Protein AF-A0A212DFP8-F1 (afdb_monomer)

Nearest PDB structures (foldseek):
  1uwy-assembly1_A  TM=9.928E-01  e=4.619E-35  Homo sapiens
  1h8l-assembly1_A  TM=9.489E-01  e=2.400E-24  Lophonetta specularioides
  3mn8-assembly3_C  TM=9.350E-01  e=5.367E-23  Drosophila melanogaster
  3mn8-assembly2_B  TM=9.359E-01  e=8.292E-23  Drosophila melanogaster
  2nsm-assembly1_A  TM=9.044E-01  e=2.523E-20  Homo sapiens

InterPro domains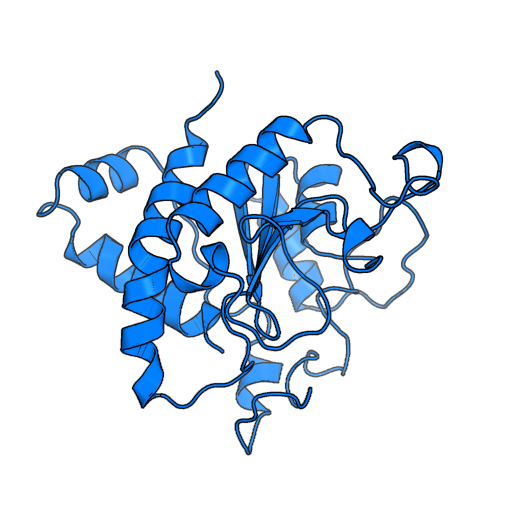:
  IPR000834 Peptidase M14, carboxypeptidase A [PF00246] (2-215)
  IPR000834 Peptidase M14, carboxypeptidase A [PS52035] (1-224)
  IPR000834 Peptidase M14, carboxypeptidase A [SM00631] (53-228)
  IPR050753 Peptidase M14 domain-containing protein [PTHR11532] (1-227)
  IPR057247 Zinc carboxypeptidases, zinc-binding region 2 [PS00133] (104-114)

Sequence (228 aa):
AVGRELLLHLIEYLVTRDGRDPEITNLINSTRIHIMPSMNPDGFEAVVKPDCFYNEGRDNSNFYDLNRNFPDAFEFNEVPRQPETVAVMKWLNTETFVLSANLHGGALVASYPFDNGVPATGTLYSPSLTPDDDVFQYLANTYASRNPDMKRNSCRIKTAFSNGIINGYSWYPLKGGMQDYNYIWAQCFEITLELSCCKYPRKEKLPGFWKDNRDSLIEYIKQVHIGL

Solvent-accessible surface area (backbone atoms only — not comparable to full-atom values): 12439 Å² total; per-residue (Å²): 88,62,40,34,54,45,44,51,51,47,51,53,48,54,69,71,31,44,90,72,34,71,67,56,30,49,49,56,75,76,42,92,83,85,83,79,50,62,81,54,57,61,9,57,73,63,45,88,69,82,42,44,78,72,64,76,35,65,27,39,89,84,70,44,52,66,67,49,38,32,67,37,96,74,52,91,54,90,57,82,70,44,73,57,55,53,48,49,59,52,52,48,71,73,52,90,47,60,64,49,71,50,67,41,49,56,38,40,31,21,31,23,54,22,26,40,64,45,70,90,34,38,42,86,79,45,40,16,56,46,98,58,42,69,58,44,52,49,53,28,40,50,28,14,70,52,16,72,50,24,38,65,38,70,48,96,57,95,71,84,41,70,57,4,32,45,44,23,24,54,75,51,71,39,63,11,24,58,43,49,36,26,49,76,76,44,66,15,51,32,32,42,38,25,75,28,46,44,25,33,67,63,75,88,47,48,69,55,55,41,67,44,38,49,64,12,54,57,56,41,61,58,55,66,72,63,87,134

Structure (mmCIF, N/CA/C/O backbone):
data_AF-A0A212DFP8-F1
#
_entry.id   AF-A0A212DFP8-F1
#
loop_
_atom_site.group_PDB
_atom_site.id
_atom_site.type_symbol
_atom_site.label_atom_id
_atom_site.label_alt_id
_atom_site.label_comp_id
_atom_site.label_asym_id
_atom_site.label_entity_id
_atom_site.label_seq_id
_atom_site.pdbx_PDB_ins_code
_atom_site.Cartn_x
_atom_site.Cartn_y
_atom_site.Cartn_z
_atom_site.occupancy
_atom_site.B_iso_or_equiv
_atom_site.auth_seq_id
_atom_site.auth_comp_id
_atom_site.auth_asym_id
_atom_site.auth_atom_id
_atom_site.pdbx_PDB_model_num
ATOM 1 N N . ALA A 1 1 ? 2.960 -12.593 3.282 1.00 88.00 1 ALA A N 1
ATOM 2 C CA . ALA A 1 1 ? 2.168 -13.409 4.231 1.00 88.00 1 ALA A CA 1
ATOM 3 C C . ALA A 1 1 ? 1.478 -12.560 5.302 1.00 88.00 1 ALA A C 1
ATOM 5 O O . ALA A 1 1 ? 0.266 -12.646 5.418 1.00 88.00 1 ALA A O 1
ATOM 6 N N . VAL A 1 2 ? 2.207 -11.720 6.052 1.00 97.31 2 VAL A N 1
ATOM 7 C CA . VAL A 1 2 ? 1.634 -10.936 7.169 1.00 97.31 2 VAL A CA 1
ATOM 8 C C . VAL A 1 2 ? 0.453 -10.057 6.747 1.00 97.31 2 VAL A C 1
ATOM 10 O O . VAL A 1 2 ? -0.597 -10.147 7.369 1.00 97.31 2 VAL A O 1
ATOM 13 N N . GLY A 1 3 ? 0.578 -9.282 5.662 1.00 98.25 3 GLY A N 1
ATOM 14 C CA . GLY A 1 3 ? -0.518 -8.439 5.163 1.00 98.25 3 GLY A CA 1
ATOM 15 C C . GLY A 1 3 ? -1.822 -9.204 4.895 1.00 98.25 3 GLY A C 1
ATOM 16 O O . GLY A 1 3 ? -2.880 -8.752 5.316 1.00 98.25 3 GLY A O 1
ATOM 17 N N . ARG A 1 4 ? -1.747 -10.404 4.296 1.00 98.50 4 ARG A N 1
ATOM 18 C CA . ARG A 1 4 ? -2.918 -11.266 4.040 1.00 98.50 4 ARG A CA 1
ATOM 19 C C . ARG A 1 4 ? -3.670 -11.597 5.327 1.00 98.50 4 ARG A C 1
ATOM 21 O O . ARG A 1 4 ? -4.876 -11.385 5.401 1.00 98.50 4 ARG A O 1
ATOM 28 N N . GLU A 1 5 ? -2.952 -12.066 6.343 1.00 98.56 5 GLU A N 1
ATOM 29 C CA . GLU A 1 5 ? -3.547 -12.427 7.635 1.00 98.56 5 GLU A CA 1
ATOM 30 C C . GLU A 1 5 ? -4.058 -11.196 8.394 1.00 98.56 5 GLU A C 1
ATOM 32 O O . GLU A 1 5 ? -5.133 -11.235 8.986 1.00 98.56 5 GLU A O 1
ATOM 37 N N . LEU A 1 6 ? -3.335 -10.071 8.342 1.00 98.75 6 LEU A N 1
ATOM 38 C CA . LEU A 1 6 ? -3.777 -8.824 8.970 1.00 98.75 6 LEU A CA 1
ATOM 39 C C . LEU A 1 6 ? -5.077 -8.300 8.367 1.00 98.75 6 LEU A C 1
ATOM 41 O O . LEU A 1 6 ? -5.930 -7.833 9.113 1.00 98.75 6 LEU A O 1
ATOM 45 N N . LEU A 1 7 ? -5.251 -8.402 7.048 1.00 98.81 7 LEU A N 1
ATOM 46 C CA . LEU A 1 7 ? -6.494 -8.004 6.394 1.00 98.81 7 LEU A CA 1
ATOM 47 C C . LEU A 1 7 ? -7.659 -8.926 6.771 1.00 98.81 7 LEU A C 1
ATOM 49 O O . LEU A 1 7 ? -8.761 -8.433 6.992 1.00 98.81 7 LEU A O 1
ATOM 53 N N . LEU A 1 8 ? -7.431 -10.234 6.923 1.00 98.81 8 LEU A N 1
ATOM 54 C CA . LEU A 1 8 ? -8.458 -11.159 7.423 1.00 98.81 8 LEU A CA 1
ATOM 55 C C . LEU A 1 8 ? -8.851 -10.847 8.877 1.00 98.81 8 LEU A C 1
ATOM 57 O O . LEU A 1 8 ? -10.039 -10.774 9.189 1.00 98.81 8 LEU A O 1
ATOM 61 N N . HIS A 1 9 ? -7.874 -10.587 9.750 1.00 98.69 9 HIS A N 1
ATOM 62 C CA . HIS A 1 9 ? -8.139 -10.164 11.127 1.00 98.69 9 HIS A CA 1
ATOM 63 C C . HIS A 1 9 ? -8.800 -8.784 11.207 1.00 98.69 9 HIS A C 1
ATOM 65 O O . HIS A 1 9 ? -9.636 -8.560 12.079 1.00 98.69 9 HIS A O 1
ATOM 71 N N . LEU A 1 10 ? -8.479 -7.867 10.291 1.00 98.88 10 LEU A N 1
ATOM 72 C CA . LEU A 1 10 ? -9.150 -6.574 10.186 1.00 98.88 10 LEU A CA 1
ATOM 73 C C . LEU A 1 10 ? -10.623 -6.746 9.810 1.00 98.88 10 LEU A C 1
ATOM 75 O O . LEU A 1 10 ? -11.468 -6.113 10.435 1.00 98.88 10 LEU A O 1
ATOM 79 N N . ILE A 1 11 ? -10.938 -7.627 8.852 1.00 98.88 11 ILE A N 1
ATOM 80 C CA . ILE A 1 11 ? -12.327 -7.962 8.501 1.00 98.88 11 ILE A CA 1
ATOM 81 C C . ILE A 1 11 ? -13.065 -8.472 9.742 1.00 98.88 11 ILE A C 1
ATOM 83 O O . ILE A 1 11 ? -14.105 -7.919 10.093 1.00 98.88 11 ILE A O 1
ATOM 87 N N . GLU A 1 12 ? -12.514 -9.475 10.435 1.00 98.75 12 GLU A N 1
ATOM 88 C CA . GLU A 1 12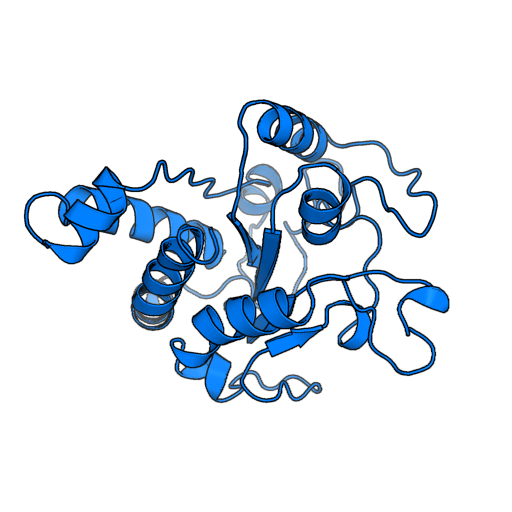 ? -13.097 -10.022 11.669 1.00 98.75 12 GLU A CA 1
ATOM 89 C C . GLU A 1 12 ? -13.296 -8.934 12.735 1.00 98.75 12 GLU A C 1
ATOM 91 O O . GLU A 1 12 ? -14.358 -8.840 13.354 1.00 98.75 12 GLU A O 1
ATOM 96 N N . TYR A 1 13 ? -12.294 -8.081 12.942 1.00 98.75 13 TYR A N 1
ATOM 97 C CA . TYR A 1 13 ? -12.353 -7.006 13.922 1.00 98.75 13 TYR A CA 1
ATOM 98 C C . TYR A 1 13 ? -13.454 -5.998 13.594 1.00 98.75 13 TYR A C 1
ATOM 100 O O . TYR A 1 13 ? -14.264 -5.691 14.461 1.00 98.75 13 TYR A O 1
ATOM 108 N N . LEU A 1 14 ? -13.541 -5.518 12.353 1.00 98.75 14 LEU A N 1
ATOM 109 C CA . LEU A 1 14 ? -14.564 -4.552 11.955 1.00 98.75 14 LEU A CA 1
ATOM 110 C C . LEU A 1 14 ? -15.974 -5.123 12.167 1.00 98.75 14 LEU A C 1
ATOM 112 O O . LEU A 1 14 ? -16.783 -4.507 12.858 1.00 98.75 14 LEU A O 1
ATOM 116 N N . VAL A 1 15 ? -16.245 -6.337 11.674 1.00 98.56 15 VAL A N 1
ATOM 117 C CA . VAL A 1 15 ? -17.596 -6.927 11.757 1.00 98.56 15 VAL A CA 1
ATOM 118 C C . VAL A 1 15 ? -18.005 -7.309 13.180 1.00 98.56 15 VAL A C 1
ATOM 120 O O . VAL A 1 15 ? -19.181 -7.245 13.522 1.00 98.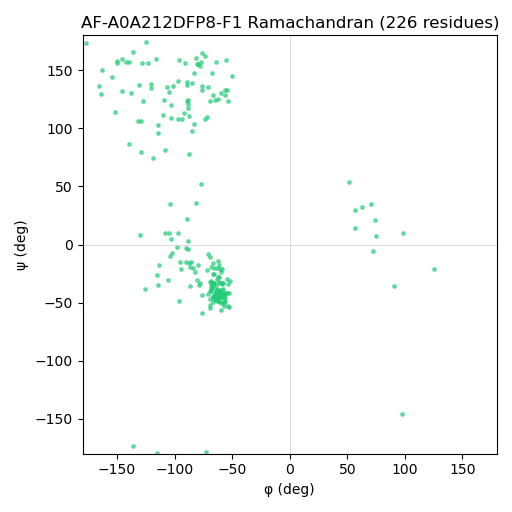56 15 VAL A O 1
ATOM 123 N N . THR A 1 16 ? -17.061 -7.713 14.036 1.00 98.56 16 THR A N 1
ATOM 124 C CA . THR A 1 16 ? -17.375 -8.115 15.422 1.00 98.56 16 THR A CA 1
ATOM 125 C C . THR A 1 16 ? -17.467 -6.938 16.390 1.00 98.56 16 THR A C 1
ATOM 127 O O . THR A 1 16 ? -18.040 -7.080 17.478 1.00 98.56 16 THR A O 1
ATOM 130 N N . ARG A 1 17 ? -16.877 -5.793 16.028 1.00 98.44 17 ARG A N 1
ATOM 131 C CA . ARG A 1 17 ? -16.893 -4.560 16.823 1.00 98.44 17 ARG A CA 1
ATOM 132 C C . ARG A 1 17 ? -18.016 -3.614 16.415 1.00 98.44 17 ARG A C 1
ATOM 134 O O . ARG A 1 17 ? -18.414 -2.806 17.252 1.00 98.44 17 ARG A O 1
ATOM 141 N N . ASP A 1 18 ? -18.558 -3.743 15.210 1.00 98.44 18 ASP A N 1
ATOM 142 C CA . ASP A 1 18 ? -19.740 -2.993 14.790 1.00 98.44 18 ASP A CA 1
ATOM 143 C C . ASP A 1 18 ? -20.921 -3.192 15.764 1.00 98.44 18 ASP A C 1
ATOM 145 O O . ASP A 1 18 ? -21.194 -4.296 16.246 1.00 98.44 18 ASP A O 1
ATOM 149 N N . GLY A 1 19 ? -21.562 -2.091 16.153 1.00 98.19 19 GLY A N 1
ATOM 150 C CA . GLY A 1 19 ? -22.616 -2.039 17.170 1.00 98.19 19 GLY A CA 1
ATOM 151 C C . GLY A 1 19 ? -22.158 -2.226 18.626 1.00 98.19 19 GLY A C 1
ATOM 152 O O . GLY A 1 19 ? -22.973 -2.086 19.538 1.00 98.19 19 GLY A O 1
ATOM 153 N N . ARG A 1 20 ? -20.877 -2.533 18.881 1.00 98.44 20 ARG A N 1
ATOM 154 C CA . ARG A 1 20 ? -20.307 -2.703 20.238 1.00 98.44 20 ARG A CA 1
ATOM 155 C C . ARG A 1 20 ? -19.266 -1.649 20.585 1.00 98.44 20 ARG A C 1
ATOM 157 O O . ARG A 1 20 ? -19.144 -1.262 21.744 1.00 98.44 20 ARG A O 1
ATOM 164 N N . ASP A 1 21 ? -18.496 -1.232 19.593 1.00 98.56 21 ASP A N 1
ATOM 165 C CA . ASP A 1 21 ? -17.461 -0.218 19.696 1.00 98.56 21 ASP A CA 1
ATOM 166 C C . ASP A 1 21 ? -17.924 1.036 18.942 1.00 98.56 21 ASP A C 1
ATOM 168 O O . ASP A 1 21 ? -18.043 0.986 17.713 1.00 98.56 21 ASP A O 1
ATOM 172 N N . PRO A 1 22 ? -18.218 2.149 19.641 1.00 98.38 22 PRO A N 1
ATOM 173 C CA . PRO A 1 22 ? -18.724 3.360 19.001 1.00 98.38 22 PRO A CA 1
ATOM 174 C C . PRO A 1 22 ? -17.781 3.930 17.940 1.00 98.38 22 PRO A C 1
ATOM 176 O O . PRO A 1 22 ? -18.250 4.467 16.940 1.00 98.38 22 PRO A O 1
ATOM 179 N N . GLU A 1 23 ? -16.466 3.800 18.129 1.00 98.00 23 GLU A N 1
ATOM 180 C CA . GLU A 1 23 ? -15.476 4.323 17.189 1.00 98.00 23 GLU A CA 1
ATOM 181 C C . GLU A 1 23 ? -15.488 3.529 15.880 1.00 98.00 23 GLU A C 1
ATOM 183 O O . GLU A 1 23 ? -15.554 4.113 14.798 1.00 98.00 23 GLU A O 1
ATOM 188 N N . ILE A 1 24 ? -15.491 2.197 15.975 1.00 98.69 24 ILE A N 1
ATOM 189 C CA . ILE A 1 24 ? -15.534 1.317 14.799 1.00 98.69 24 ILE A CA 1
ATOM 190 C C . ILE A 1 24 ? -16.886 1.401 14.093 1.00 98.69 24 ILE A C 1
ATOM 192 O O . ILE A 1 24 ? -16.929 1.474 12.869 1.00 98.69 24 ILE A O 1
ATOM 196 N N . THR A 1 25 ? -17.977 1.465 14.855 1.00 98.69 25 THR A N 1
ATOM 197 C CA . THR A 1 25 ? -19.329 1.644 14.304 1.00 98.69 25 THR A CA 1
ATOM 198 C C . THR A 1 25 ? -19.413 2.941 13.500 1.00 98.69 25 THR A C 1
ATOM 200 O O . THR A 1 25 ? -19.922 2.955 12.383 1.00 98.69 25 THR A O 1
ATOM 203 N N . ASN A 1 26 ? -18.874 4.043 14.035 1.00 98.56 26 ASN A N 1
ATOM 204 C CA . ASN A 1 26 ? -18.858 5.313 13.319 1.00 98.56 26 ASN A CA 1
ATOM 205 C C . ASN A 1 26 ? -17.999 5.242 12.050 1.00 98.56 26 ASN A C 1
ATOM 207 O O . ASN A 1 26 ? -18.436 5.723 11.012 1.00 98.56 26 ASN A O 1
ATOM 211 N N . LEU A 1 27 ? -16.830 4.593 12.115 1.00 98.62 27 LEU A N 1
ATOM 212 C CA . LEU A 1 27 ? -15.946 4.407 10.962 1.00 98.62 27 LEU A CA 1
ATOM 213 C C . LEU A 1 27 ? -16.607 3.601 9.831 1.00 98.62 27 LEU A C 1
ATOM 215 O O . LEU A 1 27 ? -16.467 3.955 8.665 1.00 98.62 27 LEU A O 1
ATOM 219 N N . ILE A 1 28 ? -17.333 2.529 10.162 1.00 98.44 28 ILE A N 1
ATOM 220 C CA . ILE A 1 28 ? -18.063 1.712 9.177 1.00 98.44 28 ILE A CA 1
ATOM 221 C C . ILE A 1 28 ? -19.235 2.503 8.584 1.00 98.44 28 ILE A C 1
ATOM 223 O O . ILE A 1 28 ? -19.477 2.439 7.381 1.00 98.44 28 ILE A O 1
ATOM 227 N N . ASN A 1 29 ? -19.942 3.283 9.405 1.00 98.50 29 ASN A N 1
ATOM 228 C CA . ASN A 1 29 ? -21.056 4.107 8.938 1.00 98.50 29 ASN A CA 1
ATOM 229 C C . ASN A 1 29 ? -20.608 5.268 8.039 1.00 98.50 29 ASN A C 1
ATOM 231 O O . ASN A 1 29 ? -21.367 5.679 7.163 1.00 98.50 29 ASN A O 1
ATOM 235 N N . SER A 1 30 ? -19.407 5.813 8.254 1.00 98.44 30 SER A N 1
ATOM 236 C CA . SER A 1 30 ? -18.882 6.943 7.481 1.00 98.44 30 SER A CA 1
ATOM 237 C C . SER A 1 30 ? -18.088 6.533 6.239 1.00 98.44 30 SER A C 1
ATOM 239 O O . SER A 1 30 ? -17.869 7.379 5.372 1.00 98.44 30 SER A O 1
ATOM 241 N N . THR A 1 31 ? -17.673 5.265 6.126 1.00 98.56 31 THR A N 1
ATOM 242 C CA . THR A 1 31 ? -16.713 4.820 5.103 1.00 98.56 31 THR A CA 1
ATOM 243 C C . THR A 1 31 ? -17.091 3.485 4.478 1.00 98.56 31 THR A C 1
ATOM 245 O O . THR A 1 31 ? -17.267 2.477 5.159 1.00 98.56 31 THR A O 1
ATOM 248 N N . ARG A 1 32 ? -17.083 3.426 3.142 1.00 98.69 32 ARG A N 1
ATOM 249 C CA . ARG A 1 32 ? -17.150 2.161 2.400 1.00 98.69 32 ARG A CA 1
ATOM 250 C C . ARG A 1 32 ? -15.750 1.557 2.266 1.00 98.69 32 ARG A C 1
ATOM 252 O O . ARG A 1 32 ? -14.983 1.935 1.387 1.00 98.69 32 ARG A O 1
ATOM 259 N N . ILE A 1 33 ? -15.419 0.614 3.146 1.00 98.75 33 ILE A N 1
ATOM 260 C CA . ILE A 1 33 ? -14.091 -0.016 3.206 1.00 98.75 33 ILE A CA 1
ATOM 261 C C . ILE A 1 33 ? -14.049 -1.243 2.282 1.00 98.75 33 ILE A C 1
ATOM 263 O O . ILE A 1 33 ? -14.834 -2.177 2.448 1.00 98.75 33 ILE A O 1
ATOM 267 N N . HIS A 1 34 ? -13.111 -1.269 1.333 1.00 98.81 34 HIS A N 1
ATOM 268 C CA . HIS A 1 34 ? -12.839 -2.433 0.487 1.00 98.81 34 HIS A CA 1
ATOM 269 C C . HIS A 1 34 ? -11.543 -3.116 0.934 1.00 98.81 34 HIS A C 1
ATOM 271 O O . HIS A 1 34 ? -10.524 -2.454 1.108 1.00 98.81 34 HIS A O 1
ATOM 277 N N . ILE A 1 35 ? -11.566 -4.441 1.107 1.00 98.88 35 ILE A N 1
ATOM 278 C CA . ILE A 1 35 ? -10.410 -5.214 1.581 1.00 98.88 35 ILE A CA 1
ATOM 279 C C . ILE A 1 35 ? -10.131 -6.366 0.612 1.00 98.88 35 ILE A C 1
ATOM 281 O O . ILE A 1 35 ? -10.996 -7.210 0.385 1.00 98.88 35 ILE A O 1
ATOM 285 N N . MET A 1 36 ? -8.906 -6.421 0.077 1.00 98.81 36 MET A N 1
ATOM 286 C CA . MET A 1 36 ? -8.404 -7.512 -0.767 1.00 98.81 36 MET A CA 1
ATOM 287 C C . MET A 1 36 ? -7.260 -8.241 -0.042 1.00 98.81 36 MET A C 1
ATOM 289 O O . MET A 1 36 ? -6.115 -7.799 -0.117 1.00 98.81 36 MET A O 1
ATOM 293 N N . PRO A 1 37 ? -7.523 -9.364 0.657 1.00 98.69 37 PRO A N 1
ATOM 294 C CA . PRO A 1 37 ? -6.487 -10.057 1.426 1.00 98.69 37 PRO A CA 1
ATOM 295 C C . PRO A 1 37 ? -5.315 -10.585 0.588 1.00 98.69 37 PRO A C 1
ATOM 297 O O . PRO A 1 37 ? -4.207 -10.733 1.099 1.00 98.69 37 PRO A O 1
ATOM 300 N N . SER A 1 38 ? -5.538 -10.912 -0.688 1.00 98.56 38 SER A N 1
ATOM 301 C CA . SER A 1 38 ? -4.490 -11.451 -1.557 1.00 98.56 38 SER A CA 1
ATOM 302 C C . SER A 1 38 ? -4.741 -11.095 -3.020 1.00 98.56 38 SER A C 1
ATOM 304 O O . SER A 1 38 ? -5.706 -11.566 -3.612 1.00 98.56 38 SER A O 1
ATOM 306 N N . MET A 1 39 ? -3.849 -10.280 -3.592 1.00 98.62 39 MET A N 1
ATOM 307 C CA . MET A 1 39 ? -3.814 -9.988 -5.032 1.00 98.62 39 MET A CA 1
ATOM 308 C C . MET A 1 39 ? -3.116 -11.103 -5.831 1.00 98.62 39 MET A C 1
ATOM 310 O O . MET A 1 39 ? -3.475 -11.341 -6.976 1.00 98.62 39 MET A O 1
ATOM 314 N N . ASN A 1 40 ? -2.145 -11.798 -5.221 1.00 98.56 40 ASN A N 1
ATOM 315 C CA . ASN A 1 40 ? -1.413 -12.927 -5.810 1.00 98.56 40 ASN A CA 1
ATOM 316 C C . ASN A 1 40 ? -1.624 -14.214 -4.985 1.00 98.56 40 ASN A C 1
ATOM 318 O O . ASN A 1 40 ? -0.737 -14.596 -4.212 1.00 98.56 40 ASN A O 1
ATOM 322 N N . PRO A 1 41 ? -2.803 -14.856 -5.068 1.00 98.38 41 PRO A N 1
ATOM 323 C CA . PRO A 1 41 ? -3.042 -16.109 -4.363 1.00 98.38 41 PRO A CA 1
ATOM 324 C C . PRO A 1 41 ? -2.186 -17.256 -4.921 1.00 98.38 41 PRO A C 1
ATOM 326 O O . PRO A 1 41 ? -1.666 -18.034 -4.128 1.00 98.38 41 PRO A O 1
ATOM 329 N N . ASP A 1 42 ? -1.966 -17.319 -6.240 1.00 98.06 42 ASP A N 1
ATOM 330 C CA . ASP A 1 42 ? -1.160 -18.362 -6.893 1.00 98.06 42 ASP A CA 1
ATOM 331 C C . ASP A 1 42 ? 0.266 -18.415 -6.333 1.00 98.06 42 ASP A C 1
ATOM 333 O O . ASP A 1 42 ? 0.752 -19.479 -5.946 1.0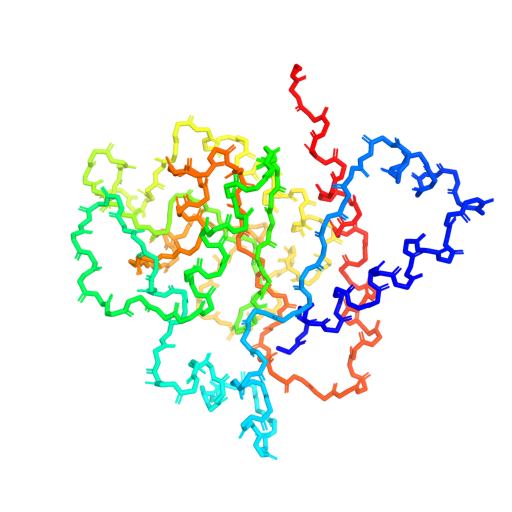0 98.06 42 ASP A O 1
ATOM 337 N N . GLY A 1 43 ? 0.925 -17.255 -6.231 1.00 97.19 43 GLY A N 1
ATOM 338 C CA . GLY A 1 43 ? 2.262 -17.154 -5.651 1.00 97.19 43 GLY A CA 1
ATOM 339 C C . GLY A 1 43 ? 2.292 -17.602 -4.190 1.00 97.19 43 GLY A C 1
ATOM 340 O O . GLY A 1 43 ? 3.199 -18.323 -3.782 1.00 97.19 43 GLY A O 1
ATOM 341 N N . PHE A 1 44 ? 1.271 -17.253 -3.402 1.00 96.38 44 PHE A N 1
ATOM 342 C CA . PHE A 1 44 ? 1.193 -17.679 -2.005 1.00 96.38 44 PHE A CA 1
ATOM 343 C C . PHE A 1 44 ? 1.074 -19.205 -1.860 1.00 96.38 44 PHE A C 1
ATOM 345 O O . PHE A 1 44 ? 1.805 -19.788 -1.061 1.00 96.38 44 PHE A O 1
ATOM 352 N N . GLU A 1 45 ? 0.198 -19.851 -2.636 1.00 97.12 45 GLU A N 1
ATOM 353 C CA . GLU A 1 45 ? -0.010 -21.308 -2.576 1.00 97.12 45 GLU A CA 1
ATOM 354 C C . GLU A 1 45 ? 1.172 -22.104 -3.164 1.00 97.12 45 GLU A C 1
ATOM 356 O O . GLU A 1 45 ? 1.376 -23.266 -2.811 1.00 97.12 45 GLU A O 1
ATOM 361 N N . ALA A 1 46 ? 1.991 -21.487 -4.025 1.00 95.38 46 ALA A N 1
ATOM 362 C CA . ALA A 1 46 ? 3.188 -22.116 -4.583 1.00 95.38 46 ALA A CA 1
ATOM 363 C C . ALA A 1 46 ? 4.304 -22.349 -3.543 1.00 95.38 46 ALA A C 1
ATOM 365 O O . ALA A 1 46 ? 5.193 -23.169 -3.774 1.00 95.38 46 ALA A O 1
ATOM 366 N N . VAL A 1 47 ? 4.282 -21.654 -2.398 1.00 94.38 47 VAL A N 1
ATOM 367 C CA . VAL A 1 47 ? 5.329 -21.768 -1.373 1.00 94.38 47 VAL A CA 1
ATOM 368 C C . VAL A 1 47 ? 5.211 -23.087 -0.610 1.00 94.38 47 VAL A C 1
ATOM 370 O O . VAL A 1 47 ? 4.370 -23.246 0.272 1.00 94.38 47 VAL A O 1
ATOM 373 N N . VAL A 1 48 ? 6.135 -24.017 -0.861 1.00 90.69 48 VAL A N 1
ATOM 374 C CA . VAL A 1 48 ? 6.182 -25.300 -0.133 1.00 90.69 48 VAL A CA 1
ATOM 375 C C . VAL A 1 48 ? 6.819 -25.148 1.253 1.00 90.69 48 VAL A C 1
ATOM 377 O O . VAL A 1 48 ? 6.441 -25.833 2.206 1.00 90.69 48 VAL A O 1
ATOM 380 N N . LYS A 1 49 ? 7.818 -24.267 1.382 1.00 90.38 49 LYS A N 1
ATOM 381 C CA . LYS A 1 49 ? 8.564 -24.043 2.628 1.00 90.38 49 LYS A CA 1
ATOM 382 C C . LYS A 1 49 ? 8.612 -22.549 2.960 1.00 90.38 49 LYS A C 1
ATOM 384 O O . LYS A 1 49 ? 9.369 -21.825 2.320 1.00 90.38 49 LYS A O 1
ATOM 389 N N . PRO A 1 50 ? 7.850 -22.088 3.970 1.00 90.88 50 PRO A N 1
ATOM 390 C CA . PRO A 1 50 ? 7.883 -20.698 4.411 1.00 90.88 50 PRO A CA 1
ATOM 391 C C . PRO A 1 50 ? 9.295 -20.246 4.795 1.00 90.88 50 PRO A C 1
ATOM 393 O O . PRO A 1 50 ? 9.980 -20.930 5.559 1.00 90.88 50 PRO A O 1
ATOM 396 N N . ASP A 1 51 ? 9.701 -19.076 4.304 1.00 92.69 51 ASP A N 1
ATOM 397 C CA . ASP A 1 51 ? 11.007 -18.483 4.580 1.00 92.69 51 ASP A CA 1
ATOM 398 C C . ASP A 1 51 ? 10.932 -16.953 4.748 1.00 92.69 51 ASP A C 1
ATOM 400 O O . ASP A 1 51 ? 10.006 -16.280 4.286 1.00 92.69 51 ASP A O 1
ATOM 404 N N . CYS A 1 52 ? 11.918 -16.383 5.443 1.00 91.94 52 CYS A N 1
ATOM 405 C CA . CYS A 1 52 ? 11.973 -14.948 5.704 1.00 91.94 52 CYS A CA 1
ATOM 406 C C . CYS A 1 52 ? 12.557 -14.114 4.555 1.00 91.94 52 CYS A C 1
ATOM 408 O O . CYS A 1 52 ? 12.266 -12.920 4.497 1.00 91.94 52 CYS A O 1
ATOM 410 N N . PHE A 1 53 ? 13.378 -14.697 3.682 1.00 87.31 53 PHE A N 1
ATOM 411 C CA . PHE A 1 53 ? 14.250 -13.975 2.755 1.00 87.31 53 PHE A CA 1
ATOM 412 C C . PHE A 1 53 ? 14.056 -14.380 1.293 1.00 87.31 53 PHE A C 1
ATOM 414 O O . PHE A 1 53 ? 14.100 -13.497 0.428 1.00 87.31 53 PHE A O 1
ATOM 421 N N . TYR A 1 54 ? 13.831 -15.666 1.011 1.00 84.00 54 TYR A N 1
ATOM 422 C CA . TYR A 1 54 ? 13.657 -16.168 -0.351 1.00 84.00 54 TYR A CA 1
ATOM 423 C C . TYR A 1 54 ? 12.407 -15.592 -1.032 1.00 84.00 54 TYR A C 1
ATOM 425 O O . TYR A 1 54 ? 11.478 -15.105 -0.388 1.00 84.00 54 TYR A O 1
ATOM 433 N N . ASN A 1 55 ? 12.433 -15.607 -2.367 1.00 85.56 55 ASN A N 1
ATOM 434 C CA . ASN A 1 55 ? 11.395 -15.037 -3.231 1.00 85.56 55 ASN A CA 1
ATOM 435 C C . ASN A 1 55 ? 10.501 -16.106 -3.879 1.00 85.56 55 ASN A C 1
ATOM 437 O O . ASN A 1 55 ? 9.738 -15.780 -4.783 1.00 85.56 55 ASN A O 1
ATOM 441 N N . GLU A 1 56 ? 10.597 -17.370 -3.459 1.00 90.81 56 GLU A N 1
ATOM 442 C CA . GLU A 1 56 ? 9.653 -18.395 -3.913 1.00 90.81 56 GLU A CA 1
ATOM 443 C C . GLU A 1 56 ? 8.224 -17.938 -3.580 1.00 90.81 56 GLU A C 1
ATOM 445 O O . GLU A 1 56 ? 7.964 -17.483 -2.465 1.00 90.81 56 GLU A O 1
ATOM 450 N N . GLY A 1 57 ? 7.334 -17.971 -4.575 1.00 93.50 57 GLY A N 1
ATOM 451 C CA . GLY A 1 57 ? 5.961 -17.483 -4.440 1.00 93.50 57 GLY A CA 1
ATOM 452 C C . GLY A 1 57 ? 5.776 -15.958 -4.436 1.00 93.50 57 GLY A C 1
ATOM 453 O O . GLY A 1 57 ? 4.672 -15.482 -4.177 1.00 93.50 57 GLY A O 1
ATOM 454 N N . ARG A 1 58 ? 6.831 -15.168 -4.698 1.00 96.56 58 ARG A N 1
ATOM 455 C CA . ARG A 1 58 ? 6.718 -13.704 -4.854 1.00 96.56 58 ARG A CA 1
ATOM 456 C C . ARG A 1 58 ? 5.967 -13.335 -6.132 1.00 96.56 58 ARG A C 1
ATOM 458 O O . ARG A 1 58 ? 5.043 -12.523 -6.087 1.00 96.56 58 ARG A O 1
ATOM 465 N N . ASP A 1 59 ? 6.421 -13.890 -7.246 1.00 97.94 59 ASP A N 1
ATOM 466 C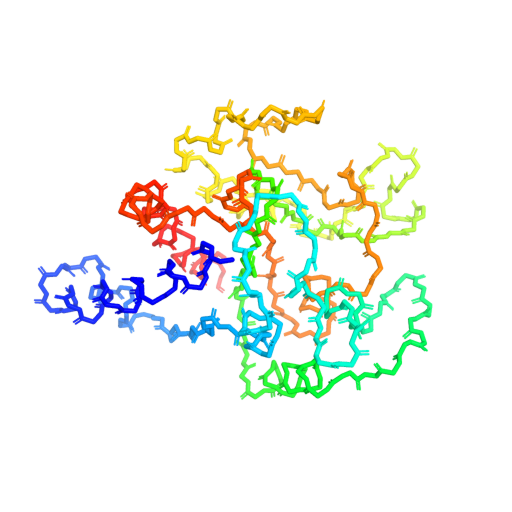 CA . ASP A 1 59 ? 5.890 -13.599 -8.572 1.00 97.94 59 ASP A CA 1
ATOM 467 C C . ASP A 1 59 ? 4.545 -14.308 -8.776 1.00 97.94 59 ASP A C 1
ATOM 469 O O . ASP A 1 59 ? 4.168 -15.195 -8.001 1.00 97.94 59 ASP A O 1
ATOM 473 N N . ASN A 1 60 ? 3.784 -13.905 -9.791 1.00 98.19 60 ASN A N 1
ATOM 474 C CA . ASN A 1 60 ? 2.552 -14.609 -10.147 1.00 98.19 60 ASN A CA 1
ATOM 475 C C . ASN A 1 60 ? 2.838 -15.970 -10.815 1.00 98.19 60 ASN A C 1
ATOM 477 O O . ASN A 1 60 ? 3.992 -16.358 -11.005 1.00 98.19 60 ASN A O 1
ATOM 481 N N . SER A 1 61 ? 1.791 -16.696 -11.220 1.00 97.94 61 SER A N 1
ATOM 482 C CA . SER A 1 61 ? 1.922 -18.017 -11.859 1.00 97.94 61 SER A CA 1
ATOM 483 C C . SER A 1 61 ? 2.699 -18.014 -13.187 1.00 97.94 61 SER A C 1
ATOM 485 O O . SER A 1 61 ? 3.206 -19.058 -13.596 1.00 97.94 61 SER A O 1
ATOM 487 N N . ASN A 1 62 ? 2.868 -16.850 -13.824 1.00 98.00 62 ASN A N 1
ATOM 488 C CA . ASN A 1 62 ? 3.697 -16.662 -15.019 1.00 98.00 62 ASN A CA 1
ATOM 489 C C . ASN A 1 62 ? 5.108 -16.122 -14.714 1.00 98.00 62 ASN A C 1
ATOM 491 O O . ASN A 1 62 ? 5.819 -15.741 -15.643 1.00 98.00 62 ASN A O 1
ATOM 495 N N . PHE A 1 63 ? 5.517 -16.073 -13.442 1.00 97.31 63 PHE A N 1
ATOM 496 C CA . PHE A 1 63 ? 6.818 -15.562 -12.990 1.00 97.31 63 PHE A CA 1
ATOM 497 C C . PHE A 1 63 ? 7.051 -14.068 -13.280 1.00 97.31 63 PHE A C 1
ATOM 499 O O . PHE A 1 63 ? 8.181 -13.636 -13.511 1.00 97.31 63 PHE A O 1
ATOM 506 N N . TYR A 1 64 ? 5.984 -13.261 -13.258 1.00 98.25 64 TYR A N 1
ATOM 507 C CA . TYR A 1 64 ? 6.076 -11.801 -13.292 1.00 98.25 64 TYR A CA 1
ATOM 508 C C . TYR A 1 64 ? 5.889 -11.197 -11.897 1.00 98.25 64 TYR A C 1
ATOM 510 O O . TYR A 1 64 ? 4.953 -11.545 -11.172 1.00 98.25 64 TYR A O 1
ATOM 518 N N . ASP A 1 65 ? 6.733 -10.222 -11.553 1.00 98.31 65 ASP A N 1
ATOM 519 C CA . ASP A 1 65 ? 6.547 -9.389 -10.363 1.00 98.31 65 ASP A CA 1
ATOM 520 C C . ASP A 1 65 ? 5.374 -8.425 -10.601 1.00 98.31 65 ASP A C 1
ATOM 522 O O . ASP A 1 65 ? 5.463 -7.491 -11.406 1.00 98.31 65 ASP A O 1
ATOM 526 N N . LEU A 1 66 ? 4.259 -8.648 -9.902 1.00 98.75 66 LEU A N 1
ATOM 527 C CA . LEU A 1 66 ? 3.055 -7.828 -10.052 1.00 98.75 66 LEU A CA 1
ATOM 528 C C . LEU A 1 66 ? 3.284 -6.362 -9.658 1.00 98.75 66 LEU A C 1
ATOM 530 O O . LEU A 1 66 ? 2.655 -5.484 -10.245 1.00 98.75 66 LEU A O 1
ATOM 534 N N . ASN A 1 67 ? 4.226 -6.078 -8.748 1.00 98.62 67 ASN A N 1
ATOM 535 C CA . ASN A 1 67 ? 4.613 -4.711 -8.380 1.00 98.62 67 ASN A CA 1
ATOM 536 C C . ASN A 1 67 ? 5.743 -4.159 -9.274 1.00 98.62 67 ASN A C 1
ATOM 538 O O . ASN A 1 67 ? 6.502 -3.278 -8.873 1.00 98.62 67 ASN A O 1
ATOM 542 N N . ARG A 1 68 ? 5.905 -4.727 -10.473 1.00 98.62 68 ARG A N 1
ATOM 543 C CA . ARG A 1 68 ? 6.652 -4.170 -11.613 1.00 98.62 68 ARG A CA 1
ATOM 544 C C . ARG A 1 68 ? 5.821 -4.206 -12.898 1.00 98.62 68 ARG A C 1
ATOM 546 O O . ARG A 1 68 ? 6.354 -3.989 -13.987 1.00 98.62 68 ARG A O 1
ATOM 553 N N . ASN A 1 69 ? 4.535 -4.551 -12.804 1.00 98.75 69 ASN A N 1
ATOM 554 C CA . ASN A 1 69 ? 3.703 -4.874 -13.958 1.00 98.75 69 ASN A CA 1
ATOM 555 C C . ASN A 1 69 ? 2.719 -3.765 -14.354 1.00 98.75 69 ASN A C 1
ATOM 557 O O . ASN A 1 69 ? 2.133 -3.845 -15.430 1.00 98.75 69 ASN A O 1
ATOM 561 N N . PHE A 1 70 ? 2.550 -2.720 -13.545 1.00 98.75 70 PHE A N 1
ATOM 562 C CA . PHE A 1 70 ? 1.664 -1.602 -13.875 1.00 98.75 70 PHE A CA 1
ATOM 563 C C . PHE A 1 70 ? 2.308 -0.649 -14.900 1.00 98.75 70 PHE A C 1
ATOM 565 O O . PHE A 1 70 ? 3.532 -0.627 -15.050 1.00 98.75 70 PHE A O 1
ATOM 572 N N . PRO A 1 71 ? 1.513 0.140 -15.652 1.00 98.56 71 PRO A N 1
ATOM 573 C CA . PRO A 1 71 ? 2.032 1.299 -16.382 1.00 98.56 71 PRO A CA 1
ATOM 574 C C . PRO A 1 71 ? 2.879 2.210 -15.486 1.00 98.56 71 PRO A C 1
ATOM 576 O O . PRO A 1 71 ? 2.584 2.356 -14.305 1.00 98.56 71 PRO A O 1
ATOM 579 N N . ASP A 1 72 ? 3.925 2.806 -16.056 1.00 98.56 72 ASP A N 1
ATOM 580 C CA . ASP A 1 72 ? 4.851 3.694 -15.350 1.00 98.56 72 ASP A CA 1
ATOM 581 C C . ASP A 1 72 ? 4.847 5.077 -16.016 1.00 98.56 72 ASP A C 1
ATOM 583 O O . ASP A 1 72 ? 4.717 5.184 -17.238 1.00 98.56 72 ASP A O 1
ATOM 587 N N . ALA A 1 73 ? 4.859 6.130 -15.198 1.00 97.56 73 ALA A N 1
ATOM 588 C CA . ALA A 1 73 ? 4.671 7.507 -15.654 1.00 97.56 73 ALA A CA 1
ATOM 589 C C . ALA A 1 73 ? 5.982 8.159 -16.117 1.00 97.56 73 ALA A C 1
ATOM 591 O O . ALA A 1 73 ? 5.958 9.206 -16.764 1.00 97.56 73 ALA A O 1
ATOM 592 N N . PHE A 1 74 ? 7.119 7.551 -15.780 1.00 97.31 74 PHE A N 1
ATOM 593 C CA . PHE A 1 74 ? 8.451 8.111 -15.968 1.00 97.31 74 PHE A CA 1
ATOM 594 C C . PHE A 1 74 ? 9.187 7.448 -17.132 1.00 97.31 74 PHE A C 1
ATOM 596 O O . PHE A 1 74 ? 9.982 8.094 -17.814 1.00 97.31 74 PHE A O 1
ATOM 603 N N . GLU A 1 75 ? 8.901 6.175 -17.401 1.00 96.25 75 GLU A N 1
ATOM 604 C CA . GLU A 1 75 ? 9.475 5.429 -18.518 1.00 96.25 75 GLU A CA 1
ATOM 605 C C . GLU A 1 75 ? 8.517 4.349 -19.048 1.00 96.25 75 GLU A C 1
ATOM 607 O O . GLU A 1 75 ? 7.613 3.879 -18.361 1.00 96.25 75 GLU A O 1
ATOM 612 N N . PHE A 1 76 ? 8.713 3.917 -20.298 1.00 95.81 76 PHE A N 1
ATOM 613 C CA . PHE A 1 76 ? 7.890 2.856 -20.878 1.00 95.81 76 PHE A CA 1
ATOM 614 C C . PHE A 1 76 ? 8.095 1.527 -20.135 1.00 95.81 76 PHE A C 1
ATOM 616 O O . PHE A 1 76 ? 9.207 0.999 -20.045 1.00 95.81 76 PHE A O 1
ATOM 623 N N . ASN A 1 77 ? 6.995 0.952 -19.643 1.00 97.19 77 ASN A N 1
ATOM 624 C CA . ASN A 1 77 ? 6.988 -0.365 -19.011 1.00 97.19 77 ASN A CA 1
ATOM 625 C C . ASN A 1 77 ? 6.304 -1.416 -19.903 1.00 97.19 77 ASN A C 1
ATOM 627 O O . ASN A 1 77 ? 5.126 -1.741 -19.708 1.00 97.19 77 ASN A O 1
ATOM 631 N N . GLU A 1 78 ? 7.045 -1.943 -20.882 1.00 92.69 78 GLU A N 1
ATOM 632 C CA . GLU A 1 78 ? 6.585 -2.887 -21.921 1.00 92.69 78 GLU A CA 1
ATOM 633 C C . GLU A 1 78 ? 6.525 -4.359 -21.465 1.00 92.69 78 GLU A C 1
ATOM 635 O O . GLU A 1 78 ? 6.801 -5.288 -22.221 1.00 92.69 78 GLU A O 1
ATOM 640 N N . VAL A 1 79 ? 6.162 -4.607 -20.208 1.00 96.25 79 VAL A N 1
ATOM 641 C CA . VAL A 1 79 ? 5.933 -5.972 -19.715 1.00 96.25 79 VAL A CA 1
ATOM 642 C C . VAL A 1 79 ? 4.504 -6.440 -20.030 1.00 96.25 79 VAL A C 1
ATOM 644 O O . VAL A 1 79 ? 3.562 -5.658 -19.862 1.00 96.25 79 VAL A O 1
ATOM 647 N N . PRO A 1 80 ? 4.285 -7.705 -20.448 1.00 98.00 80 PRO A N 1
ATOM 648 C CA . PRO A 1 80 ? 2.940 -8.241 -20.634 1.00 98.00 80 PRO A CA 1
ATOM 649 C C . PRO A 1 80 ? 2.102 -8.050 -19.371 1.00 98.00 80 PRO A C 1
ATOM 651 O O . PRO A 1 80 ? 2.511 -8.465 -18.283 1.00 98.00 80 PRO A O 1
ATOM 654 N N . ARG A 1 81 ? 0.949 -7.387 -19.504 1.00 98.44 81 ARG A N 1
ATOM 655 C CA . ARG A 1 81 ? 0.062 -7.137 -18.365 1.00 98.44 81 ARG A CA 1
ATOM 656 C C . ARG A 1 81 ? -0.555 -8.448 -17.902 1.00 98.44 81 ARG A C 1
ATOM 658 O O . ARG A 1 81 ? -1.173 -9.160 -18.692 1.00 98.44 81 ARG A O 1
ATOM 665 N N . GLN A 1 82 ? -0.350 -8.759 -16.632 1.00 98.75 82 GLN A N 1
ATOM 666 C CA . GLN A 1 82 ? -0.798 -9.999 -16.021 1.00 98.75 82 GLN A CA 1
ATOM 667 C C . GLN A 1 82 ? -2.288 -9.935 -15.667 1.00 98.75 82 GLN A C 1
ATOM 669 O O . GLN A 1 82 ? -2.820 -8.833 -15.479 1.00 98.75 82 GLN A O 1
ATOM 674 N N . PRO A 1 83 ? -2.978 -11.086 -15.567 1.00 98.81 83 PRO A N 1
ATOM 675 C CA . PRO A 1 83 ? -4.399 -11.125 -15.228 1.00 98.81 83 PRO A CA 1
ATOM 676 C C . PRO A 1 83 ? -4.740 -10.348 -13.951 1.00 98.81 83 PRO A C 1
ATOM 678 O O . PRO A 1 83 ? -5.716 -9.600 -13.936 1.00 98.81 83 PRO A O 1
ATOM 681 N N . GLU A 1 84 ? -3.910 -10.466 -12.915 1.00 98.88 84 GLU A N 1
ATOM 682 C CA . GLU A 1 84 ? -4.075 -9.802 -11.621 1.00 98.88 84 GLU A CA 1
ATOM 683 C C . GLU A 1 84 ? -3.942 -8.283 -11.755 1.00 98.88 84 GLU A C 1
ATOM 685 O O . GLU A 1 84 ? -4.793 -7.532 -11.280 1.00 98.88 84 GLU A O 1
ATOM 690 N N . THR A 1 85 ? -2.914 -7.819 -12.470 1.00 98.81 85 THR A N 1
ATOM 691 C CA . THR A 1 85 ? -2.695 -6.394 -12.744 1.00 98.81 85 THR A CA 1
ATOM 692 C C . THR A 1 85 ? -3.857 -5.803 -13.536 1.00 98.81 85 THR A C 1
ATOM 694 O O . THR A 1 85 ? -4.396 -4.767 -13.157 1.00 98.81 85 THR A O 1
ATOM 697 N N . VAL A 1 86 ? -4.318 -6.479 -14.594 1.00 98.81 86 VAL A N 1
ATOM 698 C CA . VAL A 1 86 ? -5.475 -6.026 -15.384 1.00 98.81 86 VAL A CA 1
ATOM 699 C C . VAL A 1 86 ? -6.753 -6.012 -14.542 1.00 98.81 86 VAL A C 1
ATOM 701 O O . VAL A 1 86 ? -7.563 -5.095 -14.686 1.00 98.81 86 VAL A O 1
ATOM 704 N N . ALA A 1 87 ? -6.953 -7.004 -13.673 1.00 98.88 87 ALA A N 1
ATOM 705 C CA . ALA A 1 87 ? -8.107 -7.060 -12.783 1.00 98.88 87 ALA A CA 1
ATOM 706 C C . ALA A 1 87 ? -8.116 -5.885 -11.797 1.00 98.88 87 ALA A C 1
ATOM 708 O O . ALA A 1 87 ? -9.148 -5.230 -11.663 1.00 98.88 87 ALA A O 1
ATOM 709 N N . VAL A 1 88 ? -6.975 -5.564 -11.178 1.00 98.88 88 VAL A N 1
ATOM 710 C CA . VAL A 1 88 ? -6.858 -4.415 -10.267 1.00 98.88 88 VAL A CA 1
ATOM 711 C C . VAL A 1 88 ? -7.025 -3.094 -11.008 1.00 98.88 88 VAL A C 1
ATOM 713 O O . VAL A 1 88 ? -7.802 -2.258 -10.564 1.00 98.88 88 VAL A O 1
ATOM 716 N N . MET A 1 89 ? -6.405 -2.917 -12.178 1.00 98.75 89 MET A N 1
ATOM 717 C CA . MET A 1 89 ? -6.612 -1.715 -12.998 1.00 98.75 89 MET A CA 1
ATOM 718 C C . MET A 1 89 ? -8.093 -1.515 -13.346 1.00 98.75 89 MET A C 1
ATOM 720 O O . MET A 1 89 ? -8.609 -0.403 -13.275 1.00 98.75 89 MET A O 1
ATOM 724 N N . LYS A 1 90 ? -8.810 -2.586 -13.707 1.00 98.69 90 LYS A N 1
ATOM 725 C CA . LYS A 1 90 ? -10.259 -2.518 -13.948 1.00 98.69 90 LYS A CA 1
ATOM 726 C C . LYS A 1 90 ? -11.023 -2.186 -12.673 1.00 98.69 90 LYS A C 1
ATOM 728 O O . LYS A 1 90 ? -11.900 -1.336 -12.722 1.00 98.69 90 LYS A O 1
ATOM 733 N N . TRP A 1 91 ? -10.690 -2.830 -11.557 1.00 98.75 91 TRP A N 1
ATOM 734 C CA . TRP A 1 91 ? -11.336 -2.602 -10.268 1.00 98.75 91 TRP A CA 1
ATOM 735 C C . TRP A 1 91 ? -11.174 -1.156 -9.787 1.00 98.75 91 TRP A C 1
ATOM 737 O O . TRP A 1 91 ? -12.163 -0.542 -9.395 1.00 98.75 91 TRP A O 1
ATOM 747 N N . LEU A 1 92 ? -9.986 -0.572 -9.932 1.00 98.50 92 LEU A N 1
ATOM 748 C CA . LEU A 1 92 ? -9.718 0.835 -9.623 1.00 98.50 92 LEU A CA 1
ATOM 749 C C . LEU A 1 92 ? -10.557 1.815 -10.461 1.00 98.50 92 LEU A C 1
ATOM 751 O O . LEU A 1 92 ? -10.768 2.939 -10.035 1.00 98.50 92 LEU A O 1
ATOM 755 N N . ASN A 1 93 ? -11.087 1.387 -11.612 1.00 97.19 93 ASN A N 1
ATOM 756 C CA . ASN A 1 93 ? -12.020 2.178 -12.424 1.00 97.19 93 ASN A CA 1
ATOM 757 C C . ASN A 1 93 ? -13.503 1.952 -12.066 1.00 97.19 93 ASN A C 1
ATOM 759 O O . ASN A 1 93 ? -14.375 2.562 -12.683 1.00 97.19 93 ASN A O 1
ATOM 763 N N . THR A 1 94 ? -13.823 1.048 -11.132 1.00 98.31 94 THR A N 1
ATOM 764 C CA . THR A 1 94 ? -15.223 0.748 -10.761 1.00 98.31 94 THR A CA 1
ATOM 765 C C . THR A 1 94 ? -15.786 1.672 -9.689 1.00 98.31 94 THR A C 1
ATOM 767 O O . THR A 1 94 ? -17.002 1.757 -9.548 1.00 98.31 94 THR A O 1
ATOM 770 N N . GLU A 1 95 ? -14.924 2.353 -8.940 1.00 97.75 95 GLU A N 1
ATOM 771 C CA . GLU A 1 95 ? -15.282 3.210 -7.812 1.00 97.75 95 GLU A CA 1
ATOM 772 C C . GLU A 1 95 ? -14.310 4.393 -7.754 1.00 97.75 95 GLU A C 1
ATOM 774 O O . GLU A 1 95 ? -13.191 4.309 -8.257 1.00 97.75 95 GLU A O 1
ATOM 779 N N . THR A 1 96 ? -14.704 5.478 -7.090 1.00 98.12 96 THR A N 1
ATOM 780 C CA . THR A 1 96 ? -13.812 6.612 -6.814 1.00 98.12 96 THR A CA 1
ATOM 781 C C . THR A 1 96 ? -13.053 6.361 -5.511 1.00 98.12 96 THR A C 1
ATOM 783 O O . THR A 1 96 ? -13.425 6.869 -4.452 1.00 98.12 96 THR A O 1
ATOM 786 N N . PHE A 1 97 ? -12.018 5.521 -5.560 1.00 98.62 97 PHE A N 1
ATOM 787 C CA . PHE A 1 97 ? -11.168 5.273 -4.393 1.00 98.62 97 PHE A CA 1
ATOM 788 C C . PHE A 1 97 ? -10.387 6.537 -4.012 1.00 98.62 97 PHE A C 1
ATOM 790 O O . PHE A 1 97 ? -9.714 7.127 -4.846 1.00 98.62 97 PHE A O 1
ATOM 797 N N . VAL A 1 98 ? -10.453 6.936 -2.739 1.00 98.56 98 VAL A N 1
ATOM 798 C CA . VAL A 1 98 ? -9.789 8.155 -2.234 1.00 98.56 98 VAL A CA 1
ATOM 799 C C . VAL A 1 98 ? -8.431 7.831 -1.608 1.00 98.56 98 VAL A C 1
ATOM 801 O O . VAL A 1 98 ? -7.421 8.438 -1.951 1.00 98.56 98 VAL A O 1
ATOM 804 N N . LEU A 1 99 ? -8.397 6.828 -0.728 1.00 98.88 99 LEU A N 1
ATOM 805 C CA . LEU A 1 99 ? -7.218 6.416 0.034 1.00 98.88 99 LEU A CA 1
ATOM 806 C C . LEU A 1 99 ? -7.025 4.899 -0.082 1.00 98.88 99 LEU A C 1
ATOM 808 O O . LEU A 1 99 ? -7.992 4.146 0.049 1.00 98.88 99 LEU A O 1
ATOM 812 N N . SER A 1 100 ? -5.784 4.459 -0.281 1.00 98.88 100 SER A N 1
ATOM 813 C CA . SER A 1 100 ? -5.398 3.051 -0.402 1.00 98.88 100 SER A CA 1
ATOM 814 C C . SER A 1 100 ? -4.082 2.771 0.327 1.00 98.88 100 SER A C 1
ATOM 816 O O . SER A 1 100 ? -3.254 3.653 0.536 1.00 98.88 100 SER A O 1
ATOM 818 N N . ALA A 1 101 ? -3.859 1.513 0.695 1.00 98.88 101 ALA A N 1
ATOM 819 C CA . ALA A 1 101 ? -2.535 1.031 1.052 1.00 98.88 101 ALA A CA 1
ATOM 820 C C . ALA A 1 101 ? -2.363 -0.420 0.607 1.00 98.88 101 ALA A C 1
ATOM 822 O O . ALA A 1 101 ? -3.203 -1.275 0.902 1.00 98.88 101 ALA A O 1
ATOM 823 N N . ASN A 1 102 ? -1.242 -0.711 -0.049 1.00 98.81 102 ASN A N 1
ATOM 824 C CA . ASN A 1 102 ? -0.861 -2.072 -0.406 1.00 98.81 102 ASN A CA 1
ATOM 825 C C . ASN A 1 102 ? 0.131 -2.631 0.635 1.00 98.81 102 ASN A C 1
ATOM 827 O O . ASN A 1 102 ? 0.967 -1.906 1.177 1.00 98.81 102 ASN A O 1
ATOM 831 N N . LEU A 1 103 ? -0.012 -3.913 0.997 1.00 98.81 103 LEU A N 1
ATOM 832 C CA . LEU A 1 103 ? 0.694 -4.504 2.142 1.00 98.81 103 LEU A CA 1
ATOM 833 C C . LEU A 1 103 ? 1.778 -5.489 1.700 1.00 98.81 103 LEU A C 1
ATOM 835 O O . LEU A 1 103 ? 1.502 -6.493 1.040 1.00 98.81 103 LEU A O 1
ATOM 839 N N . HIS A 1 104 ? 3.001 -5.249 2.158 1.00 98.25 104 HIS A N 1
ATOM 840 C CA . HIS A 1 104 ? 4.206 -5.987 1.806 1.00 98.25 104 HIS A CA 1
ATOM 841 C C . HIS A 1 104 ? 4.935 -6.540 3.043 1.00 98.25 104 HIS A C 1
ATOM 843 O O . HIS A 1 104 ? 4.551 -6.330 4.199 1.00 98.25 104 HIS A O 1
ATOM 849 N N . GLY A 1 105 ? 5.976 -7.331 2.787 1.00 95.31 105 GLY A N 1
ATOM 850 C CA . GLY A 1 105 ? 6.908 -7.806 3.799 1.00 95.31 105 GLY A CA 1
ATOM 851 C C . GLY A 1 105 ? 8.298 -8.016 3.201 1.00 95.31 105 GLY A C 1
ATOM 852 O O . GLY A 1 105 ? 8.453 -8.285 2.009 1.00 95.31 105 GLY A O 1
ATOM 853 N N . GLY A 1 106 ? 9.311 -7.961 4.061 1.00 92.69 106 GLY A N 1
ATOM 854 C CA . GLY A 1 106 ? 10.730 -7.943 3.702 1.00 92.69 106 GLY A CA 1
ATOM 855 C C . GLY A 1 106 ? 11.464 -6.751 4.318 1.00 92.69 106 GLY A C 1
ATOM 856 O O . GLY A 1 106 ? 12.677 -6.813 4.514 1.00 92.69 106 GLY A O 1
ATOM 857 N N . ALA A 1 107 ? 10.725 -5.710 4.698 1.00 94.12 107 ALA A N 1
ATOM 858 C CA . ALA A 1 107 ? 11.197 -4.602 5.517 1.00 94.12 107 ALA A CA 1
ATOM 859 C C . ALA A 1 107 ? 10.162 -4.249 6.602 1.00 94.12 107 ALA A C 1
ATOM 861 O O . ALA A 1 107 ? 9.179 -4.968 6.801 1.00 94.12 107 ALA A O 1
ATOM 862 N N . LEU A 1 108 ? 10.412 -3.165 7.337 1.00 95.62 108 LEU A N 1
ATOM 863 C CA . LEU A 1 108 ? 9.460 -2.618 8.298 1.00 95.62 108 LEU A CA 1
ATOM 864 C C . LEU A 1 108 ? 9.461 -1.090 8.217 1.00 95.62 108 LEU A C 1
ATOM 866 O O . LEU A 1 108 ? 10.234 -0.431 8.910 1.00 95.62 108 LEU A O 1
ATOM 870 N N . VAL A 1 109 ? 8.643 -0.559 7.310 1.00 97.38 109 VAL A N 1
ATOM 871 C CA . VAL A 1 109 ? 8.590 0.862 6.939 1.00 97.38 109 VAL A CA 1
ATOM 872 C C . VAL A 1 109 ? 7.285 1.174 6.203 1.00 97.38 109 VAL A C 1
ATOM 874 O O . VAL A 1 109 ? 6.751 0.316 5.504 1.00 97.38 109 VAL A O 1
ATOM 877 N N . ALA A 1 110 ? 6.777 2.397 6.327 1.00 98.44 110 ALA A N 1
ATOM 878 C CA . ALA A 1 110 ? 5.763 2.930 5.423 1.00 98.44 110 ALA A CA 1
ATOM 879 C C . ALA A 1 110 ? 6.454 3.708 4.290 1.00 98.44 110 ALA A C 1
ATOM 881 O O . ALA A 1 110 ? 7.017 4.782 4.515 1.00 98.44 110 ALA A O 1
ATOM 882 N N . SER A 1 111 ? 6.453 3.134 3.088 1.00 98.56 111 SER A N 1
ATOM 883 C CA . SER A 1 111 ? 6.981 3.760 1.877 1.00 98.56 111 SER A CA 1
ATOM 884 C C . SER A 1 111 ? 5.887 4.568 1.192 1.00 98.56 111 SER A C 1
ATOM 886 O O . SER A 1 111 ? 4.750 4.105 1.114 1.00 98.56 111 SER A O 1
ATOM 888 N N . TYR A 1 112 ? 6.213 5.767 0.718 1.00 98.88 112 TYR A N 1
ATOM 889 C CA . TYR A 1 112 ? 5.264 6.653 0.045 1.00 98.88 112 TYR A CA 1
ATOM 890 C C . TYR A 1 112 ? 5.789 7.141 -1.317 1.00 98.88 112 TYR A C 1
ATOM 892 O O . TYR A 1 112 ? 7.010 7.161 -1.516 1.00 98.88 112 TYR A O 1
ATOM 900 N N . PRO A 1 113 ? 4.895 7.542 -2.244 1.00 98.81 113 PRO A N 1
ATOM 901 C CA . PRO A 1 113 ? 5.263 7.980 -3.585 1.00 98.81 113 PRO A CA 1
ATOM 902 C C . PRO A 1 113 ? 6.275 9.135 -3.663 1.00 98.81 113 PRO A C 1
ATOM 904 O O . PRO A 1 113 ? 6.396 9.946 -2.748 1.00 98.81 113 PRO A O 1
ATOM 907 N N . PHE A 1 114 ? 6.969 9.291 -4.789 1.00 98.75 114 PHE A N 1
ATOM 908 C CA . PHE A 1 114 ? 6.985 8.338 -5.903 1.00 98.75 114 PHE A CA 1
ATOM 909 C C . PHE A 1 114 ? 7.980 7.198 -5.674 1.00 98.75 114 PHE A C 1
ATOM 911 O O . PHE A 1 114 ? 9.045 7.385 -5.080 1.00 98.75 114 PHE A O 1
ATOM 918 N N . ASP A 1 115 ? 7.632 6.023 -6.189 1.00 98.62 115 ASP A N 1
ATOM 919 C CA . ASP A 1 115 ? 8.495 4.846 -6.256 1.00 98.62 115 ASP A CA 1
ATOM 920 C C . ASP A 1 115 ? 9.512 4.960 -7.407 1.00 98.62 115 ASP A C 1
ATOM 922 O O . ASP A 1 115 ? 10.658 4.521 -7.273 1.00 98.62 115 ASP A O 1
ATOM 926 N N . ASN A 1 116 ? 9.139 5.604 -8.518 1.00 98.38 116 ASN A N 1
ATOM 927 C CA . ASN A 1 116 ? 10.041 5.948 -9.623 1.00 98.38 116 ASN A CA 1
ATOM 928 C C . ASN A 1 116 ? 10.189 7.479 -9.785 1.00 98.38 116 ASN A C 1
ATOM 930 O O . ASN A 1 116 ? 9.666 8.259 -8.988 1.00 98.38 116 ASN A O 1
ATOM 934 N N . GLY A 1 117 ? 10.970 7.961 -10.755 1.00 97.56 117 GLY A N 1
ATOM 935 C CA . GLY A 1 117 ? 11.174 9.400 -10.901 1.00 97.56 117 GLY A CA 1
ATOM 936 C C . GLY A 1 117 ? 12.015 9.848 -12.084 1.00 97.56 117 GLY A C 1
ATOM 937 O O . GLY A 1 117 ? 12.646 9.064 -12.785 1.00 97.56 117 GLY A O 1
ATOM 938 N N . VAL A 1 118 ? 12.064 11.167 -12.263 1.00 97.56 118 VAL A N 1
ATOM 939 C CA . VAL A 1 118 ? 12.878 11.876 -13.263 1.00 97.56 118 VAL A CA 1
ATOM 940 C C . VAL A 1 118 ? 13.547 13.089 -12.609 1.00 97.56 118 VAL A C 1
ATOM 942 O O . VAL A 1 118 ? 13.112 13.512 -11.542 1.00 97.56 118 VAL A O 1
ATOM 945 N N . PRO A 1 119 ? 14.563 13.731 -13.218 1.00 97.12 119 PRO A N 1
ATOM 946 C CA . PRO A 1 119 ? 15.208 14.898 -12.606 1.00 97.12 119 PRO A CA 1
ATOM 947 C C . PRO A 1 119 ? 14.235 16.004 -12.164 1.00 97.12 119 PRO A C 1
ATOM 949 O O . PRO A 1 119 ? 14.478 16.663 -11.157 1.00 97.12 119 PRO A O 1
ATOM 952 N N . ALA A 1 120 ? 13.111 16.168 -12.873 1.00 96.75 120 ALA A N 1
ATOM 953 C CA . ALA A 1 120 ? 12.067 17.134 -12.534 1.00 96.75 120 ALA A CA 1
ATOM 954 C C . ALA A 1 120 ? 11.332 16.836 -11.211 1.00 96.75 120 ALA A C 1
ATOM 956 O O . ALA A 1 120 ? 10.843 17.771 -10.587 1.00 96.75 120 ALA A O 1
ATOM 957 N N . THR A 1 121 ? 11.283 15.578 -10.758 1.00 96.62 121 THR A N 1
ATOM 958 C CA . THR A 1 121 ? 10.717 15.204 -9.448 1.00 96.62 121 THR A CA 1
ATOM 959 C C . THR A 1 121 ? 11.747 15.263 -8.317 1.00 96.62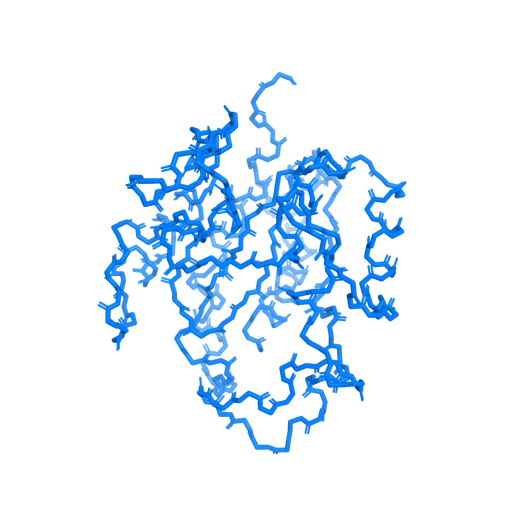 121 THR A C 1
ATOM 961 O O . THR A 1 121 ? 11.424 14.951 -7.175 1.00 96.62 121 THR A O 1
ATOM 964 N N . GLY A 1 122 ? 12.982 15.694 -8.605 1.00 95.50 122 GLY A N 1
ATOM 965 C CA . GLY A 1 122 ? 14.028 15.889 -7.600 1.00 95.50 122 GLY A CA 1
ATOM 966 C C . GLY A 1 122 ? 15.024 14.739 -7.469 1.00 95.50 122 GLY A C 1
ATOM 967 O O . GLY A 1 122 ? 15.867 14.791 -6.574 1.00 95.50 122 GLY A O 1
ATOM 968 N N . THR A 1 123 ? 15.011 13.748 -8.373 1.00 94.50 123 THR A N 1
ATOM 969 C CA . THR A 1 123 ? 15.838 12.528 -8.247 1.00 94.50 123 THR A CA 1
ATOM 970 C C . THR A 1 123 ? 17.347 12.782 -8.170 1.00 94.50 123 THR A C 1
ATOM 972 O O . THR A 1 123 ? 18.082 11.956 -7.630 1.00 94.50 123 THR A O 1
ATOM 975 N N . LEU A 1 124 ? 17.820 13.946 -8.633 1.00 92.94 124 LEU A N 1
ATOM 976 C CA . LEU A 1 124 ? 19.209 14.400 -8.473 1.00 92.94 124 LEU A CA 1
ATOM 977 C C . LEU A 1 124 ? 19.619 14.619 -7.004 1.00 92.94 124 LEU A C 1
ATOM 979 O O . LEU A 1 124 ? 20.810 14.613 -6.700 1.00 92.94 124 LEU A O 1
ATOM 983 N N . TYR A 1 125 ? 18.653 14.797 -6.102 1.00 92.00 125 TYR A N 1
ATOM 984 C CA . TYR A 1 125 ? 18.853 15.010 -4.666 1.00 92.00 125 TYR A CA 1
ATOM 985 C C . TYR A 1 125 ? 18.447 13.804 -3.812 1.00 92.00 125 TYR A C 1
ATOM 987 O O . TYR A 1 125 ? 18.419 13.923 -2.590 1.00 92.00 125 TYR A O 1
ATOM 995 N N . SER A 1 126 ? 18.167 12.656 -4.443 1.00 89.81 126 SER A N 1
ATOM 996 C CA . SER A 1 126 ? 17.695 11.391 -3.856 1.00 89.81 126 SER A CA 1
ATOM 997 C C . SER A 1 126 ? 16.181 11.159 -3.741 1.00 89.81 126 SER A C 1
ATOM 999 O O . SER A 1 126 ? 15.821 9.997 -3.899 1.00 89.81 126 SER A O 1
ATOM 1001 N N . PRO A 1 127 ? 15.276 12.120 -3.470 1.00 94.88 127 PRO A N 1
ATOM 1002 C CA . PRO A 1 127 ? 13.845 11.824 -3.461 1.00 94.88 127 PRO A CA 1
ATOM 1003 C C . PRO A 1 127 ? 13.192 12.057 -4.825 1.00 94.88 127 PRO A C 1
ATOM 1005 O O . PRO A 1 127 ? 13.669 12.855 -5.628 1.00 94.88 127 PRO A O 1
ATOM 1008 N N . SER A 1 128 ? 12.073 11.375 -5.062 1.00 98.31 128 SER A N 1
ATOM 1009 C CA . SER A 1 128 ? 11.141 11.679 -6.151 1.00 98.31 128 SER A CA 1
ATOM 1010 C C . SER A 1 128 ? 9.823 12.130 -5.530 1.00 98.31 128 SER A C 1
ATOM 1012 O O . SER A 1 128 ? 9.087 11.310 -4.983 1.00 98.31 128 SER A O 1
ATOM 1014 N N . LEU A 1 129 ? 9.574 13.438 -5.533 1.00 98.50 129 LEU A N 1
ATOM 1015 C CA . LEU A 1 129 ? 8.479 14.049 -4.779 1.00 98.50 129 LEU A CA 1
ATOM 1016 C C . LEU A 1 129 ? 7.192 14.106 -5.602 1.00 98.50 129 LEU A C 1
ATOM 1018 O O . LEU A 1 129 ? 7.214 14.435 -6.792 1.00 98.50 129 LEU A O 1
ATOM 1022 N N . THR A 1 130 ? 6.070 13.830 -4.943 1.00 98.56 130 THR A N 1
ATOM 1023 C CA . THR A 1 130 ? 4.736 14.123 -5.479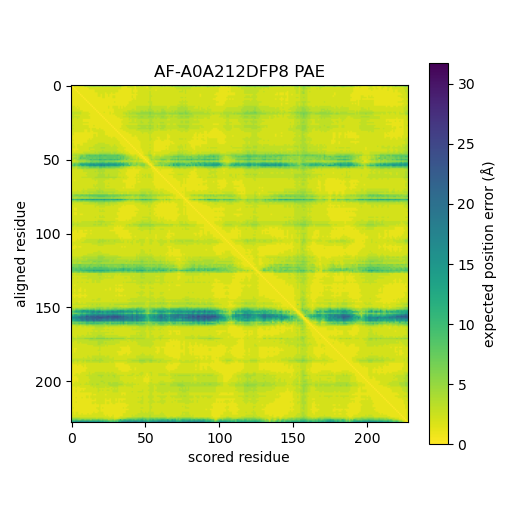 1.00 98.56 130 THR A CA 1
ATOM 1024 C C . THR A 1 130 ? 4.367 15.593 -5.256 1.00 98.56 130 THR A C 1
ATOM 1026 O O . THR A 1 130 ? 4.939 16.253 -4.387 1.00 98.56 130 THR A O 1
ATOM 1029 N N . PRO A 1 131 ? 3.395 16.131 -6.013 1.00 98.50 131 PRO A N 1
ATOM 1030 C CA . PRO A 1 131 ? 2.748 17.396 -5.670 1.00 98.50 131 PRO A CA 1
ATOM 1031 C C . PRO A 1 131 ? 2.176 17.439 -4.242 1.00 98.50 131 PRO A C 1
ATOM 1033 O O . PRO A 1 131 ? 2.238 18.491 -3.614 1.00 98.50 131 PRO A O 1
ATOM 1036 N N . ASP A 1 132 ? 1.676 16.308 -3.733 1.00 98.62 132 ASP A N 1
ATOM 1037 C CA . ASP A 1 132 ? 1.062 16.162 -2.402 1.00 98.62 132 ASP A CA 1
ATOM 1038 C C . ASP A 1 132 ? 1.999 15.462 -1.391 1.00 98.62 132 ASP A C 1
ATOM 1040 O O . ASP A 1 132 ? 1.570 14.654 -0.561 1.00 98.62 132 ASP A O 1
ATOM 1044 N N . ASP A 1 133 ? 3.310 15.713 -1.487 1.00 98.62 133 ASP A N 1
ATOM 1045 C CA . ASP A 1 133 ? 4.332 15.020 -0.687 1.00 98.62 133 ASP A CA 1
ATOM 1046 C C . ASP A 1 133 ? 4.123 15.187 0.828 1.00 98.62 133 ASP A C 1
ATOM 1048 O O . ASP A 1 133 ? 4.365 14.262 1.603 1.00 98.62 133 ASP A O 1
ATOM 1052 N N . ASP A 1 134 ? 3.610 16.337 1.261 1.00 98.38 134 ASP A N 1
ATOM 1053 C CA . ASP A 1 134 ? 3.269 16.607 2.657 1.00 98.38 134 ASP A CA 1
ATOM 1054 C C . ASP A 1 134 ? 2.136 15.702 3.167 1.00 98.38 134 ASP A C 1
ATOM 1056 O O . ASP A 1 134 ? 2.243 15.129 4.258 1.00 98.38 134 ASP A O 1
ATOM 1060 N N . VAL A 1 135 ? 1.088 15.508 2.362 1.00 98.62 135 VAL A N 1
ATOM 1061 C CA . VAL A 1 135 ? -0.011 14.579 2.651 1.00 98.62 135 VAL A CA 1
ATOM 1062 C C . VAL A 1 135 ? 0.518 13.150 2.704 1.00 98.62 135 VAL A C 1
ATOM 1064 O O . VAL A 1 135 ? 0.225 12.424 3.653 1.00 98.62 135 VAL A O 1
ATOM 1067 N N . PHE A 1 136 ? 1.353 12.739 1.751 1.00 98.81 136 PHE A N 1
ATOM 1068 C CA . PHE A 1 136 ? 1.930 11.394 1.743 1.00 98.81 136 PHE A CA 1
ATOM 1069 C C . PHE A 1 136 ? 2.842 11.120 2.944 1.00 98.81 136 PHE A C 1
ATOM 1071 O O . PHE A 1 136 ? 2.728 10.062 3.573 1.00 98.81 136 PHE A O 1
ATOM 1078 N N . GLN A 1 137 ? 3.680 12.083 3.337 1.00 98.62 137 GLN A N 1
ATOM 1079 C CA . GLN A 1 137 ? 4.469 11.992 4.567 1.00 98.62 137 GLN A CA 1
ATOM 1080 C C . GLN A 1 137 ? 3.571 11.883 5.806 1.00 98.62 137 GLN A C 1
ATOM 1082 O O . GLN A 1 137 ? 3.837 11.069 6.697 1.00 98.62 137 GLN A O 1
ATOM 1087 N N . TYR A 1 138 ? 2.487 12.662 5.868 1.00 98.69 138 TYR A N 1
ATOM 1088 C CA . TYR A 1 138 ? 1.510 12.595 6.952 1.00 98.69 138 TYR A CA 1
ATOM 1089 C C . TYR A 1 138 ? 0.797 11.233 7.016 1.00 98.69 138 TYR A C 1
ATOM 1091 O O . TYR A 1 138 ? 0.676 10.649 8.099 1.00 98.69 138 TYR A O 1
ATOM 1099 N N . LEU A 1 139 ? 0.375 10.690 5.872 1.00 98.88 139 LEU A N 1
ATOM 1100 C CA . LEU A 1 139 ? -0.274 9.383 5.752 1.00 98.88 139 LEU A CA 1
ATOM 1101 C C . LEU A 1 139 ? 0.662 8.247 6.188 1.00 98.88 139 LEU A C 1
ATOM 1103 O O . LEU A 1 139 ? 0.290 7.425 7.033 1.00 98.88 139 LEU A O 1
ATOM 1107 N N . ALA A 1 140 ? 1.899 8.234 5.686 1.00 98.75 140 ALA A N 1
ATOM 1108 C CA . ALA A 1 140 ? 2.908 7.251 6.073 1.00 98.75 140 ALA A CA 1
ATOM 1109 C C . ALA A 1 140 ? 3.216 7.329 7.575 1.00 98.75 140 ALA A C 1
ATOM 1111 O O . ALA A 1 140 ? 3.242 6.311 8.273 1.00 98.75 140 ALA A O 1
ATOM 1112 N N . ASN A 1 141 ? 3.383 8.544 8.107 1.00 98.44 141 ASN A N 1
ATOM 1113 C CA . ASN A 1 141 ? 3.655 8.747 9.525 1.00 98.44 141 AS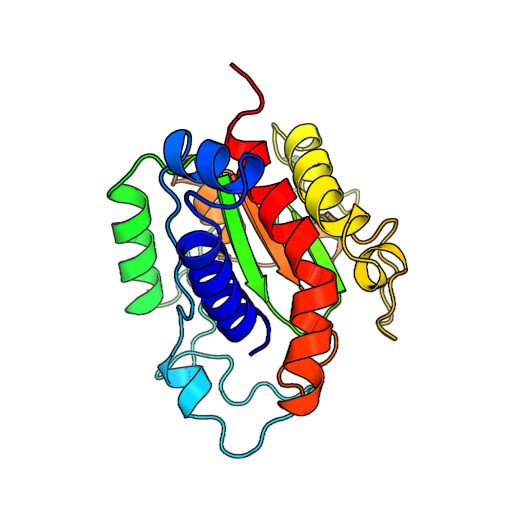N A CA 1
ATOM 1114 C C . ASN A 1 141 ? 2.458 8.347 10.402 1.00 98.44 141 ASN A C 1
ATOM 1116 O O . ASN A 1 141 ? 2.653 7.814 11.496 1.00 98.44 141 ASN A O 1
ATOM 1120 N N . THR A 1 142 ? 1.222 8.551 9.937 1.00 98.69 142 THR A N 1
ATOM 1121 C CA . THR A 1 142 ? 0.010 8.116 10.651 1.00 98.69 142 THR A CA 1
ATOM 1122 C C . THR A 1 142 ? 0.036 6.620 10.922 1.00 98.69 142 THR A C 1
ATOM 1124 O O . THR A 1 142 ? -0.187 6.211 12.060 1.00 98.69 142 THR A O 1
ATOM 1127 N N . TYR A 1 143 ? 0.404 5.807 9.932 1.00 98.75 143 TYR A N 1
ATOM 1128 C CA . TYR A 1 143 ? 0.565 4.372 10.145 1.00 98.75 143 TYR A CA 1
ATOM 1129 C C . TYR A 1 143 ? 1.784 4.056 11.030 1.00 98.75 143 TYR A C 1
ATOM 1131 O O . TYR A 1 143 ? 1.664 3.387 12.065 1.00 98.75 143 TYR A O 1
ATOM 1139 N N . ALA A 1 144 ? 2.965 4.554 10.645 1.00 98.25 144 ALA A N 1
ATOM 1140 C CA . ALA A 1 144 ? 4.245 4.158 11.234 1.00 98.25 144 ALA A CA 1
ATOM 1141 C C . ALA A 1 144 ? 4.377 4.538 12.715 1.00 98.25 144 ALA A C 1
ATOM 1143 O O . ALA A 1 144 ? 4.865 3.751 13.524 1.00 98.25 144 ALA A O 1
ATOM 1144 N N . SER A 1 145 ? 3.885 5.716 13.101 1.00 97.75 145 SER A N 1
ATOM 1145 C CA . SER A 1 145 ? 3.959 6.215 14.482 1.00 97.75 145 SER A CA 1
ATOM 1146 C C . SER A 1 145 ? 3.137 5.405 15.491 1.00 97.75 145 SER A C 1
ATOM 1148 O O . SER A 1 145 ? 3.417 5.493 16.692 1.00 97.75 145 SER A O 1
ATOM 1150 N N . ARG A 1 146 ? 2.149 4.631 15.022 1.00 97.88 146 ARG A N 1
ATOM 1151 C CA . ARG A 1 146 ? 1.294 3.751 15.837 1.00 97.88 146 ARG A CA 1
ATOM 1152 C C . ARG A 1 146 ? 1.792 2.306 15.868 1.00 97.88 146 ARG A C 1
ATOM 1154 O O . ARG A 1 146 ? 1.399 1.569 16.765 1.00 97.88 146 ARG A O 1
ATOM 1161 N N . ASN A 1 147 ? 2.704 1.930 14.971 1.00 98.19 147 ASN A N 1
ATOM 1162 C CA . ASN A 1 147 ? 3.337 0.618 14.985 1.00 98.19 147 ASN A CA 1
ATOM 1163 C C . ASN A 1 147 ? 4.638 0.683 15.818 1.00 98.19 147 ASN A C 1
ATOM 1165 O O . ASN A 1 147 ? 5.603 1.344 15.412 1.00 98.19 147 ASN A O 1
ATOM 1169 N N . PRO A 1 148 ? 4.713 0.004 16.982 1.00 94.88 148 PRO A N 1
ATOM 1170 C CA . PRO A 1 148 ? 5.847 0.140 17.896 1.00 94.88 148 PRO A CA 1
ATOM 1171 C C . PRO A 1 148 ? 7.192 -0.279 17.301 1.00 94.88 148 PRO A C 1
ATOM 1173 O O . PRO A 1 148 ? 8.223 0.268 17.695 1.00 94.88 148 PRO A O 1
ATOM 1176 N N . ASP A 1 149 ? 7.208 -1.271 16.414 1.00 93.31 149 ASP A N 1
ATOM 1177 C CA . ASP A 1 149 ? 8.437 -1.806 15.826 1.00 93.31 149 ASP A CA 1
ATOM 1178 C C . ASP A 1 149 ? 8.859 -1.020 14.580 1.00 93.31 149 ASP A C 1
ATOM 1180 O O . ASP A 1 149 ? 10.053 -0.780 14.385 1.00 93.31 149 ASP A O 1
ATOM 1184 N N . MET A 1 150 ? 7.897 -0.550 13.780 1.00 95.38 150 MET A N 1
ATOM 1185 C CA . MET A 1 150 ? 8.157 0.305 12.619 1.00 95.38 150 MET A CA 1
ATOM 1186 C C . MET A 1 150 ? 8.748 1.644 13.051 1.00 95.38 150 MET A C 1
ATOM 1188 O O . MET A 1 150 ? 9.802 2.040 12.557 1.00 95.38 150 MET A O 1
ATOM 1192 N N . LYS A 1 151 ? 8.161 2.282 14.071 1.00 91.75 151 LYS A N 1
ATOM 1193 C CA . LYS A 1 151 ? 8.675 3.533 14.646 1.00 91.75 151 LYS A CA 1
ATOM 1194 C C . LYS A 1 151 ? 10.110 3.414 15.172 1.00 91.75 151 LYS A C 1
ATOM 1196 O O . LYS A 1 151 ? 10.863 4.383 15.136 1.00 91.75 151 LYS A O 1
ATOM 1201 N N . ARG A 1 152 ? 10.485 2.241 15.695 1.00 87.19 152 ARG A N 1
ATOM 1202 C CA . ARG A 1 152 ? 11.827 1.962 16.240 1.00 87.19 152 ARG A CA 1
ATOM 1203 C C . ARG A 1 152 ? 12.821 1.460 15.194 1.00 87.19 152 ARG A C 1
ATOM 1205 O O . ARG A 1 152 ? 13.983 1.267 15.542 1.00 87.19 152 ARG A O 1
ATOM 1212 N N . ASN A 1 153 ? 12.384 1.258 13.949 1.00 81.44 153 ASN A N 1
ATOM 1213 C CA . ASN A 1 153 ? 13.176 0.653 12.884 1.00 81.44 153 ASN A CA 1
ATOM 1214 C C . ASN A 1 153 ? 13.813 -0.687 13.318 1.00 81.44 153 ASN A C 1
ATOM 1216 O O . ASN A 1 153 ? 15.026 -0.886 13.263 1.00 81.44 153 ASN A O 1
ATOM 1220 N N . SER A 1 154 ? 12.978 -1.610 13.809 1.00 79.19 154 SER A N 1
ATOM 1221 C CA . SER A 1 154 ? 13.418 -2.863 14.445 1.00 79.19 154 SER A CA 1
ATOM 1222 C C . SER A 1 154 ? 14.031 -3.906 13.491 1.00 79.19 154 SER A C 1
ATOM 1224 O O . SER A 1 154 ? 14.565 -4.919 13.955 1.00 79.19 154 SER A O 1
ATOM 1226 N N . CYS A 1 155 ? 13.982 -3.707 12.167 1.00 81.75 155 CYS A N 1
ATOM 1227 C CA . CYS A 1 155 ? 14.655 -4.605 11.228 1.00 81.75 155 CYS A CA 1
ATOM 1228 C C . CYS A 1 155 ? 16.164 -4.362 11.209 1.00 81.75 155 CYS A C 1
ATOM 1230 O O . CYS A 1 155 ? 16.629 -3.243 11.023 1.00 81.75 155 CYS A O 1
ATOM 1232 N N . ARG A 1 156 ? 16.956 -5.438 11.280 1.00 70.44 156 ARG A N 1
ATOM 1233 C CA . ARG A 1 156 ? 18.412 -5.391 11.050 1.00 70.44 156 ARG A CA 1
ATOM 1234 C C . ARG A 1 156 ? 18.749 -5.291 9.558 1.00 70.44 156 ARG A C 1
ATOM 1236 O O . ARG A 1 156 ? 19.498 -6.111 9.032 1.00 70.44 156 ARG A O 1
ATOM 1243 N N . ILE A 1 157 ? 18.157 -4.331 8.864 1.00 69.88 157 ILE A N 1
ATOM 1244 C CA . ILE A 1 157 ? 18.503 -4.012 7.479 1.00 69.88 157 ILE A CA 1
ATOM 1245 C C . ILE A 1 157 ? 19.500 -2.850 7.457 1.00 69.88 157 ILE A C 1
ATOM 1247 O O . ILE A 1 157 ? 19.629 -2.108 8.427 1.00 69.88 157 ILE A O 1
ATOM 1251 N N . LYS A 1 158 ? 20.251 -2.715 6.359 1.00 64.00 158 LYS A N 1
ATOM 1252 C CA . LYS A 1 158 ? 21.292 -1.679 6.236 1.00 64.00 158 LYS A CA 1
ATOM 1253 C C . LYS A 1 158 ? 20.723 -0.256 6.205 1.00 64.00 158 LYS A C 1
ATOM 1255 O O . LYS A 1 158 ? 21.433 0.677 6.562 1.00 64.00 158 LYS A O 1
ATOM 1260 N N . THR A 1 159 ? 19.477 -0.099 5.770 1.00 73.19 159 THR A N 1
ATOM 1261 C CA . THR A 1 159 ? 18.828 1.204 5.616 1.00 73.19 159 THR A CA 1
ATOM 1262 C C . THR A 1 159 ? 18.158 1.612 6.920 1.00 73.19 159 THR A C 1
ATOM 1264 O O . THR A 1 159 ? 17.338 0.873 7.461 1.00 73.19 159 THR A O 1
ATOM 1267 N N . ALA A 1 160 ? 18.510 2.791 7.431 1.00 77.12 160 ALA A N 1
ATOM 1268 C CA . ALA A 1 160 ? 17.824 3.374 8.572 1.00 77.12 160 ALA A CA 1
ATOM 1269 C C . ALA A 1 160 ? 16.629 4.209 8.097 1.00 77.12 160 ALA A C 1
ATOM 1271 O O . ALA A 1 160 ? 16.816 5.166 7.350 1.00 77.12 160 ALA A O 1
ATOM 1272 N N . PHE A 1 161 ? 15.420 3.867 8.545 1.00 85.69 161 PHE A N 1
ATOM 1273 C CA . PHE A 1 161 ? 14.211 4.638 8.252 1.00 85.69 161 PHE A CA 1
ATOM 1274 C C . PHE A 1 161 ? 13.902 5.570 9.420 1.00 85.69 161 PHE A C 1
ATOM 1276 O O . PHE A 1 161 ? 13.491 5.124 10.494 1.00 85.69 161 PHE A O 1
ATOM 1283 N N . SER A 1 162 ? 14.122 6.871 9.231 1.00 87.88 162 SER A N 1
ATOM 1284 C CA . SER A 1 162 ? 13.773 7.864 10.248 1.00 87.88 162 SER A CA 1
ATOM 1285 C C . SER A 1 162 ? 12.261 7.842 10.482 1.00 87.88 162 SER A C 1
ATOM 1287 O O . SER A 1 162 ? 11.486 7.943 9.535 1.00 87.88 162 SER A O 1
ATOM 1289 N N . ASN A 1 163 ? 11.835 7.663 11.735 1.00 91.25 163 ASN A N 1
ATOM 1290 C CA . ASN A 1 163 ? 10.426 7.530 12.137 1.00 91.25 163 ASN A CA 1
ATOM 1291 C C . ASN A 1 163 ? 9.637 6.390 11.459 1.00 91.25 163 ASN A C 1
ATOM 1293 O O . ASN A 1 163 ? 8.413 6.354 11.570 1.00 91.25 163 ASN A O 1
ATOM 1297 N N . GLY A 1 164 ? 10.312 5.444 10.798 1.00 95.25 164 GLY A N 1
ATOM 1298 C CA . GLY A 1 164 ? 9.649 4.324 10.128 1.00 95.25 164 GLY A CA 1
ATOM 1299 C C . GLY A 1 164 ? 8.937 4.691 8.823 1.00 95.25 164 GLY A C 1
ATOM 1300 O O . GLY A 1 164 ? 8.068 3.933 8.400 1.00 95.25 164 GLY A O 1
ATOM 1301 N N . ILE A 1 165 ? 9.297 5.811 8.183 1.00 97.12 165 ILE A N 1
ATOM 1302 C CA . ILE A 1 165 ? 8.792 6.203 6.857 1.00 97.12 165 ILE A CA 1
ATOM 1303 C C . ILE A 1 165 ? 9.940 6.408 5.860 1.00 97.12 165 ILE A C 1
ATOM 1305 O O . ILE A 1 165 ? 11.074 6.678 6.269 1.00 97.12 165 ILE A O 1
ATOM 1309 N N . ILE A 1 166 ? 9.662 6.285 4.560 1.00 96.94 166 ILE A N 1
ATOM 1310 C CA . ILE A 1 166 ? 10.645 6.537 3.495 1.00 96.94 166 ILE A CA 1
ATOM 1311 C C . ILE A 1 166 ? 9.952 6.929 2.178 1.00 96.94 166 ILE A C 1
ATOM 1313 O O . ILE A 1 166 ? 8.898 6.394 1.858 1.00 96.94 166 ILE A O 1
ATOM 1317 N N . ASN A 1 167 ? 10.542 7.836 1.396 1.00 98.31 167 ASN A N 1
ATOM 1318 C CA . ASN A 1 167 ? 10.140 8.032 -0.001 1.00 98.31 167 ASN A CA 1
ATOM 1319 C C . ASN A 1 167 ? 10.586 6.815 -0.831 1.00 98.31 167 ASN A C 1
ATOM 1321 O O . ASN A 1 167 ? 11.729 6.371 -0.688 1.00 98.31 167 ASN A O 1
ATOM 1325 N N . GLY A 1 168 ? 9.715 6.302 -1.700 1.00 98.06 168 GLY A N 1
ATOM 1326 C CA . GLY A 1 168 ? 9.958 5.087 -2.480 1.00 98.06 168 GLY A CA 1
ATOM 1327 C C . GLY A 1 168 ? 11.262 5.142 -3.271 1.00 98.06 168 GLY A C 1
ATOM 1328 O O . GLY A 1 168 ? 12.154 4.317 -3.062 1.00 98.06 168 GLY A O 1
ATOM 1329 N N . TYR A 1 169 ? 11.445 6.196 -4.068 1.00 97.94 169 TYR A N 1
ATOM 1330 C CA . TYR A 1 169 ? 12.661 6.404 -4.854 1.00 97.94 169 TYR A CA 1
ATOM 1331 C C . TYR A 1 169 ? 13.921 6.539 -3.982 1.00 97.94 169 TYR A C 1
ATOM 1333 O O . TYR A 1 169 ? 14.968 5.984 -4.319 1.00 97.94 169 TYR A O 1
ATOM 1341 N N . SER A 1 170 ? 13.828 7.231 -2.835 1.00 96.50 170 SER A N 1
ATOM 1342 C CA . SER A 1 170 ? 14.943 7.333 -1.873 1.00 96.50 170 SER A CA 1
ATOM 1343 C C . SER A 1 170 ? 15.343 5.988 -1.274 1.00 96.50 170 SER A C 1
ATOM 1345 O O . SER A 1 170 ? 16.502 5.808 -0.896 1.00 96.50 170 SER A O 1
ATOM 1347 N N . TRP A 1 171 ? 14.404 5.048 -1.153 1.00 95.50 171 TRP A N 1
ATOM 1348 C CA . TRP A 1 171 ? 14.716 3.700 -0.705 1.00 95.50 171 TRP A CA 1
ATOM 1349 C C . TRP A 1 171 ? 15.381 2.898 -1.824 1.00 95.50 171 TRP A C 1
ATOM 1351 O O . TRP A 1 171 ? 16.504 2.413 -1.652 1.00 95.50 171 TRP A O 1
ATOM 1361 N N . TYR A 1 172 ? 14.682 2.753 -2.948 1.00 94.12 172 TYR A N 1
ATOM 1362 C CA . TYR A 1 172 ? 15.197 2.225 -4.204 1.00 94.12 172 TYR A CA 1
ATOM 1363 C C . TYR A 1 172 ? 14.210 2.548 -5.344 1.00 94.12 172 TYR A C 1
ATOM 1365 O O . TYR A 1 172 ? 13.014 2.313 -5.183 1.00 94.12 172 TYR A O 1
ATOM 1373 N N . PRO A 1 173 ? 14.681 3.002 -6.522 1.00 96.94 173 PRO A N 1
ATOM 1374 C CA . PRO A 1 173 ? 13.800 3.245 -7.662 1.00 96.94 173 PRO A CA 1
ATOM 1375 C C . PRO A 1 173 ? 13.055 1.977 -8.099 1.00 96.94 173 PRO A C 1
ATOM 1377 O O . PRO A 1 173 ? 13.660 0.916 -8.301 1.00 96.94 173 PRO A O 1
ATOM 1380 N N . LEU A 1 174 ? 11.740 2.089 -8.263 1.00 98.00 174 LEU A N 1
ATOM 1381 C CA . LEU A 1 174 ? 10.837 0.987 -8.571 1.00 98.00 174 LEU A CA 1
ATOM 1382 C C . LEU A 1 174 ? 9.921 1.365 -9.734 1.00 98.00 174 LEU A C 1
ATOM 1384 O O . LEU A 1 174 ? 8.968 2.113 -9.578 1.00 98.00 174 LEU A O 1
ATOM 1388 N N . LYS A 1 175 ? 10.192 0.785 -10.905 1.00 98.38 175 LYS A N 1
ATOM 1389 C CA . LYS A 1 175 ? 9.365 0.954 -12.104 1.00 98.38 175 LYS A CA 1
ATOM 1390 C C . LYS A 1 175 ? 8.081 0.129 -12.053 1.00 98.38 175 LYS A C 1
ATOM 1392 O O . LYS A 1 175 ? 8.144 -1.075 -11.798 1.00 98.38 175 LYS A O 1
ATOM 1397 N N . GLY A 1 176 ? 6.960 0.734 -12.444 1.00 98.50 176 GLY A N 1
ATOM 1398 C CA . GLY A 1 176 ? 5.710 0.023 -12.735 1.00 98.50 176 GLY A CA 1
ATOM 1399 C C . GLY A 1 176 ? 5.021 -0.545 -11.497 1.00 98.50 176 GLY A C 1
ATOM 1400 O O . GLY A 1 176 ? 4.453 -1.642 -11.552 1.00 98.50 176 GLY A O 1
ATOM 1401 N N . GLY A 1 177 ? 5.129 0.174 -10.380 1.00 98.62 177 GLY A N 1
ATOM 1402 C CA . GLY A 1 177 ? 4.473 -0.163 -9.123 1.00 98.62 177 GLY A CA 1
ATOM 1403 C C . GLY A 1 177 ? 2.989 0.197 -9.108 1.00 98.62 177 GLY A C 1
ATOM 1404 O O . GLY A 1 177 ? 2.542 1.117 -9.793 1.00 98.62 177 GLY A O 1
ATOM 1405 N N . MET A 1 178 ? 2.221 -0.523 -8.292 1.00 98.88 178 MET A N 1
ATOM 1406 C CA . MET A 1 178 ? 0.795 -0.239 -8.088 1.00 98.88 178 MET A CA 1
ATOM 1407 C C . MET A 1 178 ? 0.571 1.098 -7.365 1.00 98.88 178 MET A C 1
ATOM 1409 O O . MET A 1 178 ? -0.385 1.813 -7.663 1.00 98.88 178 MET A O 1
ATOM 1413 N N . GLN A 1 179 ? 1.494 1.459 -6.471 1.00 98.81 179 GLN A N 1
ATOM 1414 C CA . GLN A 1 179 ? 1.440 2.674 -5.665 1.00 98.81 179 GLN A CA 1
ATOM 1415 C C . GLN A 1 179 ? 1.402 3.938 -6.540 1.00 98.81 179 GLN A C 1
ATOM 1417 O O . GLN A 1 179 ? 0.455 4.721 -6.476 1.00 98.81 179 GLN A O 1
ATOM 1422 N N . ASP A 1 180 ? 2.393 4.095 -7.422 1.00 98.81 180 ASP A N 1
ATOM 1423 C CA . ASP A 1 180 ? 2.451 5.222 -8.357 1.00 98.81 180 ASP A CA 1
ATOM 1424 C C . ASP A 1 180 ? 1.291 5.166 -9.364 1.00 98.81 180 ASP A C 1
ATOM 1426 O O . ASP A 1 180 ? 0.758 6.207 -9.753 1.00 98.81 180 ASP A O 1
ATOM 1430 N N . TYR A 1 181 ? 0.843 3.961 -9.750 1.00 98.81 181 TYR A N 1
ATOM 1431 C CA . TYR A 1 181 ? -0.296 3.813 -10.655 1.00 98.81 181 TYR A CA 1
ATOM 1432 C C . TYR A 1 181 ? -1.588 4.405 -10.081 1.00 98.81 181 TYR A C 1
ATOM 1434 O O . TYR A 1 181 ? -2.317 5.110 -10.786 1.00 98.81 181 TYR A O 1
ATOM 1442 N N . ASN A 1 182 ? -1.858 4.137 -8.802 1.00 98.81 182 ASN A N 1
ATOM 1443 C CA . ASN A 1 182 ? -3.041 4.646 -8.117 1.00 98.81 182 ASN A CA 1
ATOM 1444 C C . ASN A 1 182 ? -3.085 6.179 -8.128 1.00 98.81 182 ASN A C 1
ATOM 1446 O O . ASN A 1 182 ? -4.114 6.761 -8.474 1.00 98.81 182 ASN A O 1
ATOM 1450 N N . TYR A 1 183 ? -1.956 6.823 -7.831 1.00 98.75 183 TYR A N 1
ATOM 1451 C CA . TYR A 1 183 ? -1.882 8.280 -7.774 1.00 98.75 183 TYR A CA 1
ATOM 1452 C C . TYR A 1 183 ? -1.973 8.925 -9.165 1.00 98.75 183 TYR A C 1
ATOM 1454 O O . TYR A 1 183 ? -2.704 9.896 -9.348 1.00 98.75 183 TYR A O 1
ATOM 1462 N N . ILE A 1 184 ? -1.289 8.365 -10.171 1.00 98.50 184 ILE A N 1
ATOM 1463 C CA . ILE A 1 184 ? -1.235 8.961 -11.515 1.00 98.50 184 ILE A CA 1
ATOM 1464 C C . ILE A 1 184 ? -2.522 8.734 -12.319 1.00 98.50 184 ILE A C 1
ATOM 1466 O O . ILE A 1 184 ? -2.987 9.657 -12.990 1.00 98.50 184 ILE A O 1
ATOM 1470 N N . TRP A 1 185 ? -3.090 7.523 -12.299 1.00 98.56 185 TRP A N 1
ATOM 1471 C CA . TRP A 1 185 ? -4.214 7.170 -13.182 1.00 98.56 185 TRP A CA 1
ATOM 1472 C C . TRP A 1 185 ? -5.521 6.863 -12.458 1.00 98.56 185 TRP A C 1
ATOM 1474 O O . TRP A 1 185 ? -6.572 7.041 -13.069 1.00 98.56 185 TRP A O 1
ATOM 1484 N N . ALA A 1 186 ? -5.485 6.408 -11.202 1.00 97.81 186 ALA A N 1
ATOM 1485 C CA . ALA A 1 186 ? -6.698 6.032 -10.468 1.00 97.81 186 ALA A CA 1
ATOM 1486 C C . ALA A 1 186 ? -7.222 7.124 -9.521 1.00 97.81 186 ALA A C 1
ATOM 1488 O O . ALA A 1 186 ? -8.257 6.922 -8.895 1.00 97.81 186 ALA A O 1
ATOM 1489 N N . GLN A 1 187 ? -6.531 8.268 -9.423 1.00 97.06 187 GLN A N 1
ATOM 1490 C CA . GLN A 1 187 ? -6.896 9.386 -8.540 1.00 97.06 187 GLN A CA 1
ATOM 1491 C C . GLN A 1 187 ? -7.015 8.977 -7.059 1.00 97.06 187 GLN A C 1
ATOM 1493 O O . GLN A 1 187 ? -7.779 9.574 -6.304 1.00 97.06 187 GLN A O 1
ATOM 1498 N N . CYS A 1 188 ? -6.243 7.967 -6.648 1.00 98.19 188 CYS A N 1
ATOM 1499 C CA . CYS A 1 188 ? -6.259 7.401 -5.306 1.00 98.19 188 CYS A CA 1
ATOM 1500 C C . CYS A 1 188 ? -4.877 7.521 -4.660 1.00 98.19 188 CYS A C 1
ATOM 1502 O O . CYS A 1 188 ? -3.856 7.213 -5.277 1.00 98.19 188 CYS A O 1
ATOM 1504 N N . PHE A 1 189 ? -4.832 7.955 -3.404 1.00 98.88 189 PHE A N 1
ATOM 1505 C CA . PHE A 1 189 ? -3.583 8.097 -2.667 1.00 98.88 189 PHE A CA 1
ATOM 1506 C C . PHE A 1 189 ? -3.213 6.737 -2.083 1.00 98.88 189 PHE A C 1
ATOM 1508 O O . PHE A 1 189 ? -3.812 6.308 -1.101 1.00 98.88 189 PHE A O 1
ATOM 1515 N N . GLU A 1 190 ? -2.241 6.053 -2.688 1.00 98.94 190 GLU A N 1
ATOM 1516 C CA . GLU A 1 190 ? -1.745 4.767 -2.196 1.00 98.94 190 GLU A CA 1
ATOM 1517 C C . GLU A 1 190 ? -0.357 4.897 -1.562 1.00 98.94 190 GLU A C 1
ATOM 1519 O O . GLU A 1 190 ? 0.529 5.537 -2.127 1.00 98.94 190 GLU A O 1
ATOM 1524 N N . ILE A 1 191 ? -0.154 4.257 -0.407 1.00 98.94 191 ILE A N 1
ATOM 1525 C CA . ILE A 1 191 ? 1.181 4.016 0.167 1.00 98.94 191 ILE A CA 1
ATOM 1526 C C . ILE A 1 191 ? 1.474 2.515 0.248 1.00 98.94 191 ILE A C 1
ATOM 1528 O O . ILE A 1 191 ? 0.563 1.684 0.289 1.00 98.94 191 ILE A O 1
ATOM 1532 N N . THR A 1 192 ? 2.751 2.164 0.339 1.00 98.88 192 THR A N 1
ATOM 1533 C CA . THR A 1 192 ? 3.212 0.784 0.506 1.00 98.88 192 THR A CA 1
ATOM 1534 C C . THR A 1 192 ? 3.616 0.549 1.954 1.00 98.88 192 THR A C 1
ATOM 1536 O O . THR A 1 192 ? 4.525 1.187 2.485 1.00 98.88 192 THR A O 1
ATOM 1539 N N . LEU A 1 193 ? 2.961 -0.399 2.615 1.00 98.81 193 LEU A N 1
ATOM 1540 C CA . LEU A 1 193 ? 3.237 -0.735 4.008 1.00 98.81 193 LEU A CA 1
ATOM 1541 C C . LEU A 1 193 ? 4.045 -2.029 4.093 1.00 98.81 193 LEU A C 1
ATOM 1543 O O . LEU A 1 193 ? 3.520 -3.117 3.871 1.00 98.81 193 LEU A O 1
ATOM 1547 N N . GLU A 1 194 ? 5.317 -1.933 4.464 1.00 98.00 194 GLU A N 1
ATOM 1548 C CA . GLU A 1 194 ? 6.177 -3.081 4.753 1.00 98.00 194 GLU A CA 1
ATOM 1549 C C . GLU A 1 194 ? 6.007 -3.474 6.222 1.00 98.00 194 GLU A C 1
ATOM 1551 O O . GLU A 1 194 ? 6.400 -2.733 7.120 1.00 98.00 194 GLU A O 1
ATOM 1556 N N . LEU A 1 195 ? 5.385 -4.624 6.492 1.00 97.62 195 LEU A N 1
ATOM 1557 C CA . LEU A 1 195 ? 4.843 -4.935 7.826 1.00 97.62 195 LEU A CA 1
ATOM 1558 C C . LEU A 1 195 ? 5.699 -5.888 8.659 1.00 97.62 195 LEU A C 1
ATOM 1560 O O . LEU A 1 195 ? 5.391 -6.154 9.823 1.00 97.62 195 LEU A O 1
ATOM 1564 N N . SER A 1 196 ? 6.744 -6.460 8.068 1.00 95.56 196 SER A N 1
ATOM 1565 C CA . SER A 1 196 ? 7.527 -7.509 8.712 1.00 95.56 196 SER A CA 1
ATOM 1566 C C . SER A 1 196 ? 8.872 -7.718 8.032 1.00 95.56 196 SER A C 1
ATOM 1568 O O . SER A 1 196 ? 8.916 -8.014 6.839 1.00 95.56 196 SER A O 1
ATOM 1570 N N . CYS A 1 197 ? 9.961 -7.726 8.808 1.00 93.62 197 CYS A N 1
ATOM 1571 C CA . CYS A 1 197 ? 11.295 -8.065 8.290 1.00 93.62 197 CYS A CA 1
ATOM 1572 C C . CYS A 1 197 ? 11.335 -9.469 7.666 1.00 93.62 197 CYS A C 1
ATOM 1574 O O . CYS A 1 197 ? 12.006 -9.701 6.668 1.00 93.62 197 CYS A O 1
ATOM 1576 N N . CYS A 1 198 ? 10.631 -10.422 8.282 1.00 94.94 198 CYS A N 1
ATOM 1577 C CA . CYS A 1 198 ? 10.486 -11.777 7.765 1.00 94.94 198 CYS A CA 1
ATOM 1578 C C . CYS A 1 198 ? 9.279 -11.830 6.824 1.00 94.94 198 CYS A C 1
ATOM 1580 O O . CYS A 1 198 ? 8.160 -11.616 7.281 1.00 94.94 198 CYS A O 1
ATOM 1582 N N . LYS A 1 199 ? 9.490 -12.142 5.539 1.00 94.56 199 LYS A N 1
ATOM 1583 C CA . LYS A 1 199 ? 8.427 -12.200 4.515 1.00 94.56 199 LYS A CA 1
ATOM 1584 C C . LYS A 1 199 ? 7.314 -13.200 4.844 1.00 94.56 199 LYS A C 1
ATOM 1586 O O . LYS A 1 199 ? 6.126 -12.895 4.668 1.00 94.56 199 LYS A O 1
ATOM 1591 N N . TYR A 1 200 ? 7.703 -14.381 5.330 1.00 96.38 200 TYR A N 1
ATOM 1592 C CA . TYR A 1 200 ? 6.793 -15.456 5.714 1.00 96.38 200 TYR A CA 1
ATOM 1593 C C . TYR A 1 200 ? 7.116 -15.977 7.128 1.00 96.38 200 TYR A C 1
ATOM 1595 O O . TYR A 1 200 ? 7.781 -17.001 7.297 1.00 96.38 200 TYR A O 1
ATOM 1603 N N . PRO A 1 201 ? 6.668 -15.268 8.182 1.00 96.25 201 PRO A N 1
ATOM 1604 C CA . PRO A 1 201 ? 6.909 -15.679 9.558 1.00 96.25 201 PRO A CA 1
ATOM 1605 C C . PRO A 1 201 ? 6.035 -16.873 9.946 1.00 96.25 201 PRO A C 1
ATOM 1607 O O . PRO A 1 201 ? 5.007 -17.156 9.331 1.00 96.25 201 PRO A O 1
ATOM 1610 N N . ARG A 1 202 ? 6.426 -17.562 11.022 1.00 96.31 202 ARG A N 1
ATOM 1611 C CA . ARG A 1 202 ? 5.641 -18.677 11.560 1.00 96.31 202 ARG A CA 1
ATOM 1612 C C . ARG A 1 202 ? 4.310 -18.190 12.139 1.00 96.31 202 ARG A C 1
ATOM 1614 O O . ARG A 1 202 ? 4.246 -17.108 12.728 1.00 96.31 202 ARG A O 1
ATOM 1621 N N . LYS A 1 203 ? 3.278 -19.031 12.044 1.00 96.12 203 LYS A N 1
ATOM 1622 C CA . LYS A 1 203 ? 1.904 -18.723 12.479 1.00 96.12 203 LYS A CA 1
ATOM 1623 C C . LYS A 1 203 ? 1.797 -18.260 13.936 1.00 96.12 203 LYS A C 1
ATOM 1625 O O . LYS A 1 203 ? 0.951 -17.436 14.256 1.00 96.12 203 LYS A O 1
ATOM 1630 N N . GLU A 1 204 ? 2.686 -18.717 14.820 1.00 97.62 204 GLU A N 1
ATOM 1631 C CA . GLU A 1 204 ? 2.664 -18.349 16.242 1.00 97.62 204 GLU A CA 1
ATOM 1632 C C . GLU A 1 204 ? 2.984 -16.862 16.470 1.00 97.62 204 GLU A C 1
ATOM 1634 O O . GLU A 1 204 ? 2.738 -16.331 17.550 1.00 97.62 204 GLU A O 1
ATOM 1639 N N . LYS A 1 205 ? 3.541 -16.176 15.461 1.00 97.06 205 LYS A N 1
ATOM 1640 C CA . LYS A 1 205 ? 3.822 -14.736 15.499 1.00 97.06 205 LYS A CA 1
ATOM 1641 C C . LYS A 1 205 ? 2.641 -13.874 15.051 1.00 97.06 205 LYS A C 1
ATOM 1643 O O . LYS A 1 205 ? 2.650 -12.682 15.346 1.00 97.06 205 LYS A O 1
ATOM 1648 N N . LEU A 1 206 ? 1.634 -14.446 14.383 1.00 97.56 206 LEU A N 1
ATOM 1649 C CA . LEU A 1 206 ? 0.502 -13.695 13.821 1.00 97.56 206 LEU A CA 1
ATOM 1650 C C . LEU A 1 206 ? -0.267 -12.864 14.863 1.00 97.56 206 LEU A C 1
ATOM 1652 O O . LEU A 1 206 ? -0.518 -11.693 14.580 1.00 97.56 206 LEU A O 1
ATOM 1656 N N . PRO A 1 207 ? -0.547 -13.356 16.091 1.00 98.00 207 PRO A N 1
ATOM 1657 C CA . PRO A 1 207 ? -1.199 -12.528 17.109 1.00 98.00 207 PRO A CA 1
ATOM 1658 C C . PRO A 1 207 ? -0.380 -11.292 17.506 1.00 98.00 207 PRO A C 1
ATOM 1660 O O . PRO A 1 207 ? -0.948 -10.248 17.820 1.00 98.00 207 PRO A O 1
ATOM 1663 N N . GLY A 1 208 ? 0.954 -11.402 17.480 1.00 98.00 208 GLY A N 1
ATOM 1664 C CA . GLY A 1 208 ? 1.859 -10.276 17.712 1.00 98.00 208 GLY A CA 1
ATOM 1665 C C . GLY A 1 208 ? 1.758 -9.244 16.594 1.00 98.00 208 GLY A C 1
ATOM 1666 O O . GLY A 1 208 ? 1.492 -8.080 16.869 1.00 98.00 208 GLY A O 1
ATOM 1667 N N . PHE A 1 209 ? 1.843 -9.687 15.334 1.00 98.38 209 PHE A N 1
ATOM 1668 C CA . PHE A 1 209 ? 1.668 -8.793 14.186 1.00 98.38 209 PHE A CA 1
ATOM 1669 C C . PHE A 1 209 ? 0.320 -8.073 14.213 1.00 98.38 209 PHE A C 1
ATOM 1671 O O . PHE A 1 209 ? 0.280 -6.873 13.956 1.00 98.38 209 PHE A O 1
ATOM 1678 N N . TRP A 1 210 ? -0.772 -8.767 14.548 1.00 98.62 210 TRP A N 1
ATOM 1679 C CA . TRP A 1 210 ? -2.082 -8.131 14.685 1.00 98.62 210 TRP A CA 1
ATOM 1680 C C . TRP A 1 210 ? -2.079 -7.055 15.769 1.00 98.62 210 TRP A C 1
ATOM 1682 O O . TRP A 1 210 ? -2.479 -5.922 15.512 1.00 98.62 210 TRP A O 1
ATOM 1692 N N . LYS A 1 211 ? -1.572 -7.381 16.962 1.00 98.44 211 LYS A N 1
ATOM 1693 C CA . LYS A 1 211 ? -1.479 -6.431 18.074 1.00 98.44 211 LYS A CA 1
ATOM 1694 C C . LYS A 1 211 ? -0.707 -5.166 17.690 1.00 98.44 211 LYS A C 1
ATOM 1696 O O . LYS A 1 211 ? -1.139 -4.077 18.051 1.00 98.44 211 LYS A O 1
ATOM 1701 N N . ASP A 1 212 ? 0.394 -5.314 16.961 1.00 98.00 212 ASP A N 1
ATOM 1702 C CA . ASP A 1 212 ? 1.278 -4.198 16.613 1.00 98.00 212 ASP A CA 1
ATOM 1703 C C . ASP A 1 212 ? 0.757 -3.346 15.441 1.00 98.00 212 ASP A C 1
ATOM 1705 O O . ASP A 1 212 ? 1.209 -2.217 15.269 1.00 98.00 212 ASP A O 1
ATOM 1709 N N . ASN A 1 213 ? -0.182 -3.864 14.637 1.00 98.75 213 ASN A N 1
ATOM 1710 C CA . ASN A 1 213 ? -0.699 -3.182 13.443 1.00 98.75 213 ASN A CA 1
ATOM 1711 C C . ASN A 1 213 ? -2.171 -2.762 13.537 1.00 98.75 213 ASN A C 1
ATOM 1713 O O . ASN A 1 213 ? -2.587 -1.914 12.753 1.00 98.75 213 ASN A O 1
ATOM 1717 N N . ARG A 1 214 ? -2.968 -3.316 14.462 1.00 98.62 214 ARG A N 1
ATOM 1718 C CA . ARG A 1 214 ? -4.408 -3.019 14.571 1.00 98.62 214 ARG A CA 1
ATOM 1719 C C . ARG A 1 214 ? -4.673 -1.518 14.650 1.00 98.62 214 ARG A C 1
ATOM 1721 O O . ARG A 1 214 ? -5.450 -0.996 13.859 1.00 98.62 214 ARG A O 1
ATOM 1728 N N . ASP A 1 215 ? -4.026 -0.835 15.590 1.00 98.56 215 ASP A N 1
ATOM 1729 C CA . ASP A 1 215 ? -4.277 0.590 15.820 1.00 98.56 215 ASP A CA 1
ATOM 1730 C C . ASP A 1 215 ? -3.771 1.425 14.630 1.00 98.56 215 ASP A C 1
ATOM 1732 O O . ASP A 1 215 ? -4.449 2.357 14.212 1.00 98.56 215 ASP A O 1
ATOM 1736 N N . SER A 1 216 ? -2.650 1.035 14.007 1.00 98.75 216 SER A N 1
ATOM 1737 C CA . SER A 1 216 ? -2.157 1.652 12.767 1.00 98.75 216 SER A CA 1
ATOM 1738 C C . SER A 1 216 ? -3.141 1.524 11.602 1.00 98.75 216 SER A C 1
ATOM 1740 O O . SER A 1 216 ? -3.379 2.509 10.912 1.00 98.75 216 SER A O 1
ATOM 1742 N N . LEU A 1 217 ? -3.732 0.343 11.386 1.00 98.88 217 LEU A N 1
ATOM 1743 C CA . LEU A 1 217 ? -4.710 0.110 10.315 1.00 98.88 217 LEU A CA 1
ATOM 1744 C C . LEU A 1 217 ? -5.970 0.955 10.519 1.00 98.88 217 LEU A C 1
ATOM 1746 O O . LEU A 1 217 ? -6.426 1.613 9.587 1.00 98.88 217 LEU A O 1
ATOM 1750 N N . ILE A 1 218 ? -6.513 0.971 11.739 1.00 98.81 218 ILE A N 1
ATOM 1751 C CA . ILE A 1 218 ? -7.713 1.751 12.060 1.00 98.81 218 ILE A CA 1
ATOM 1752 C C . ILE A 1 218 ? -7.448 3.255 11.921 1.00 98.81 218 ILE A C 1
ATOM 1754 O O . ILE A 1 218 ? -8.245 3.960 11.305 1.00 98.81 218 ILE A O 1
ATOM 1758 N N . GLU A 1 219 ? -6.323 3.749 12.442 1.00 98.75 219 GLU A N 1
ATOM 1759 C CA . GLU A 1 219 ? -5.940 5.159 12.308 1.00 98.75 219 GLU A CA 1
ATOM 1760 C C . GLU A 1 219 ? -5.690 5.562 10.855 1.00 98.75 219 GLU A C 1
ATOM 1762 O O . GLU A 1 219 ? -6.038 6.675 10.469 1.00 98.75 219 GLU A O 1
ATOM 1767 N N . TYR A 1 220 ? -5.131 4.666 10.041 1.00 98.88 220 TYR A N 1
ATOM 1768 C CA . TYR A 1 220 ? -4.905 4.925 8.625 1.00 98.88 220 TYR A CA 1
ATOM 1769 C C . TYR A 1 220 ? -6.217 5.050 7.845 1.00 98.88 220 TYR A C 1
ATOM 1771 O O . TYR A 1 220 ? -6.388 6.016 7.109 1.00 98.88 220 TYR A O 1
ATOM 1779 N N . ILE A 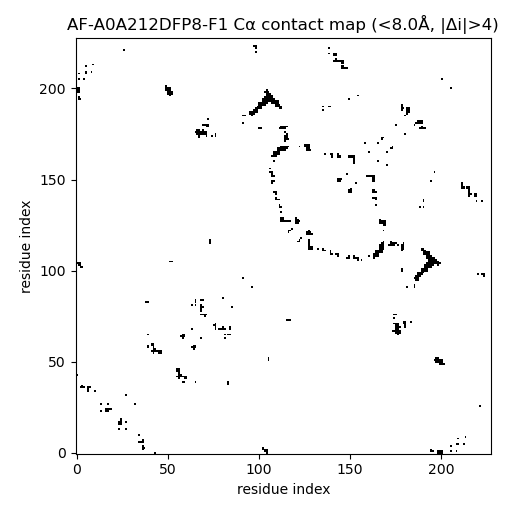1 221 ? -7.185 4.149 8.063 1.00 98.88 221 ILE A N 1
ATOM 1780 C CA . ILE A 1 221 ? -8.498 4.215 7.391 1.00 98.88 221 ILE A CA 1
ATOM 1781 C C . ILE A 1 221 ? -9.206 5.538 7.706 1.00 98.88 221 ILE A C 1
ATOM 1783 O O . ILE A 1 221 ? -9.794 6.141 6.813 1.00 98.88 221 ILE A O 1
ATOM 1787 N N . LYS A 1 222 ? -9.109 6.038 8.946 1.00 98.75 222 LYS A N 1
ATOM 1788 C CA . LYS A 1 222 ? -9.694 7.336 9.332 1.00 98.75 222 LYS A CA 1
ATOM 1789 C C . LYS A 1 222 ? -9.149 8.512 8.518 1.00 98.75 222 LYS A C 1
ATOM 1791 O O . LYS A 1 222 ? -9.843 9.519 8.400 1.00 98.75 222 LYS A O 1
ATOM 1796 N N . GLN A 1 223 ? -7.949 8.396 7.939 1.00 98.75 223 GLN A N 1
ATOM 1797 C CA . GLN A 1 223 ? -7.365 9.475 7.142 1.00 98.75 223 GLN A CA 1
ATOM 1798 C C . GLN A 1 223 ? -8.096 9.713 5.822 1.00 98.75 223 GLN A C 1
ATOM 1800 O O . GLN A 1 223 ? -7.893 10.751 5.211 1.00 98.75 223 GLN A O 1
ATOM 1805 N N . VAL A 1 224 ? -9.011 8.829 5.411 1.00 98.56 224 VAL A N 1
ATOM 1806 C CA . VAL A 1 224 ? -9.878 9.073 4.247 1.00 98.56 224 VAL A CA 1
ATOM 1807 C C . VAL A 1 224 ? -10.796 10.296 4.431 1.00 98.56 224 VAL A C 1
ATOM 1809 O O . VAL A 1 224 ? -11.385 10.771 3.467 1.00 98.56 224 VAL A O 1
ATOM 1812 N N . HIS A 1 225 ? -10.930 10.806 5.661 1.00 98.19 225 HIS A N 1
ATOM 1813 C CA . HIS A 1 225 ? -11.781 11.948 6.007 1.00 98.19 225 HIS A CA 1
ATOM 1814 C C . HIS A 1 225 ? -11.026 13.267 6.223 1.00 98.19 225 HIS A C 1
ATOM 1816 O O . HIS A 1 225 ? -11.639 14.244 6.652 1.00 98.19 225 HIS A O 1
ATOM 1822 N N . ILE A 1 226 ? -9.709 13.314 5.999 1.00 94.50 226 ILE A N 1
ATOM 1823 C CA . ILE A 1 226 ? -8.967 14.582 6.059 1.00 94.50 226 ILE A CA 1
ATOM 1824 C C . ILE A 1 226 ? -9.153 15.360 4.751 1.00 94.50 226 ILE A C 1
ATOM 1826 O O . ILE A 1 226 ? -9.399 14.770 3.704 1.00 94.50 226 ILE A O 1
ATOM 1830 N N . GLY A 1 227 ? -8.993 16.681 4.798 1.00 93.06 227 GLY A N 1
ATOM 1831 C CA . GLY A 1 227 ? -9.237 17.546 3.640 1.00 93.06 227 GLY A CA 1
ATOM 1832 C C . GLY A 1 227 ? -10.629 18.179 3.669 1.00 93.06 227 GLY A C 1
ATOM 1833 O O . GLY A 1 227 ? -11.104 18.547 4.746 1.00 93.06 227 GLY A O 1
ATOM 1834 N N . LEU A 1 228 ? -11.228 18.374 2.489 1.00 77.44 228 LEU A N 1
ATOM 1835 C CA . LEU A 1 228 ? -12.508 19.067 2.278 1.00 77.44 228 LEU A CA 1
ATOM 1836 C C . LEU A 1 228 ? -13.576 18.138 1.701 1.00 77.44 228 LEU A C 1
ATOM 1838 O O . LEU A 1 228 ? -13.227 17.350 0.795 1.00 77.44 228 LEU A O 1
#

Secondary structure (DSSP, 8-state):
-HHHHHHHHHHHHHHHHTTT-HHHHHHHHH------S-S-HHHHHH-SS--SS--TTTS-TTS--GGG-S--SSS---SPPPHHHHHHHHHHTTS---EEEEEE-SSEEEEES-SS--GGGTGGGS----TTHHHHHHHHHHHHTTSHHHHTT-S--SS--GGGEEEHHHH---TT-HHHHHHHHS--EEEEEEE-SSSS--GGGHHHHHHHHHHHHHHHHHGGG---

Mean predicted aligned error: 3.07 Å

pLDDT: mean 96.27, std 5.22, range [64.0, 98.94]

Foldseek 3Di:
DLQLLLLVVLVVCLVVCQVPPPLSVVLVVVDDDDTDSDLAVQLVVQDPDAWQADCRSCAHPVRHRLQQQAAFPADGSPDPHDPSNVVVVVVLVPDQAAEEEDEAAQFAAKEFDDLAADVVLPVVVQARADPVNVLRVVLRLLLLVQQPCLQVRVDPDPDDDHRRYDYNRSVPRGHRGPQVVCVPPSVYHYIYGHQYSGRGDDPVCNVVSNVRRVSSVSSSSVSSPPDD

Radius of gyration: 17.12 Å; Cα contacts (8 Å, |Δi|>4): 396; chains: 1; bounding box: 44×44×42 Å

Organism: Cervus elaphus hippelaphus (NCBI:txid46360)